Protein AF-A0A2E5G318-F1 (afdb_monomer)

Foldseek 3Di:
DDDPDDPDDPPDDDPDPLLPDPPDDFPDPQCQAADDPCQQVLLCLQVVHRDDAFGGQLDAFQQGHRQKTAGQQWDADPNDIDG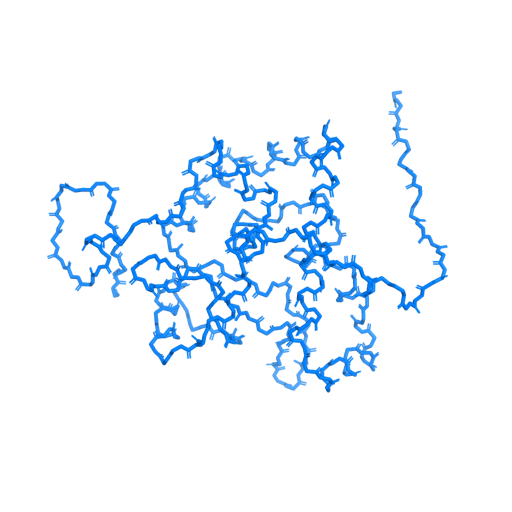DQARIFGRQNVLVVLQVVCVVVPVQVVVLVVCVVDPVLVVQLVVLQSVQLSVNVVRDDPVVVVVCVVVVNVCQSRQQGFSSDNPSSHDPGLRRQCRSCNRRRHSSNVCCVPPVVSDGRPHNDPQCDDDDDDDDDPDHNYSDD

Structure (mmCIF, N/CA/C/O backbone):
data_AF-A0A2E5G318-F1
#
_entry.id   AF-A0A2E5G318-F1
#
loop_
_atom_site.group_PDB
_atom_site.id
_atom_site.type_symbol
_atom_site.label_atom_id
_atom_site.label_alt_id
_atom_site.label_comp_id
_atom_site.label_asym_id
_atom_site.label_entity_id
_atom_site.label_seq_id
_atom_site.pdbx_PDB_ins_code
_atom_site.Cartn_x
_atom_site.Cartn_y
_atom_site.Cartn_z
_atom_site.occupancy
_atom_site.B_iso_or_equiv
_atom_site.auth_seq_id
_atom_site.auth_comp_id
_atom_site.auth_asym_id
_atom_site.auth_atom_id
_atom_site.pdbx_PDB_model_num
ATOM 1 N N . MET A 1 1 ? -8.216 34.431 17.982 1.00 38.88 1 MET A N 1
ATOM 2 C CA . MET A 1 1 ? -8.362 32.961 18.067 1.00 38.88 1 MET A CA 1
ATOM 3 C C . MET A 1 1 ? -7.144 32.353 17.396 1.00 38.88 1 MET A C 1
ATOM 5 O O . MET A 1 1 ? -6.918 32.610 16.220 1.00 38.88 1 MET A O 1
ATOM 9 N N . ALA A 1 2 ? -6.262 31.763 18.200 1.00 29.34 2 ALA A N 1
ATOM 10 C CA . ALA A 1 2 ? -4.855 31.564 17.870 1.00 29.34 2 ALA A CA 1
ATOM 11 C C . ALA A 1 2 ? -4.648 30.470 16.812 1.00 29.34 2 ALA A C 1
ATOM 13 O O . ALA A 1 2 ? -5.072 29.333 16.989 1.00 29.34 2 ALA A O 1
ATOM 14 N N . ARG A 1 3 ? -3.961 30.836 15.724 1.00 32.97 3 ARG A N 1
ATOM 15 C CA . ARG A 1 3 ? -3.325 29.906 14.791 1.00 32.97 3 ARG A CA 1
ATOM 16 C C . ARG A 1 3 ? -2.099 29.344 15.508 1.00 32.97 3 ARG A C 1
ATOM 18 O O . ARG A 1 3 ? -1.150 30.091 15.736 1.00 32.97 3 ARG A O 1
ATOM 25 N N . SER A 1 4 ? -2.125 28.078 15.915 1.00 31.67 4 SER A N 1
ATOM 26 C CA . SER A 1 4 ? -0.922 27.410 16.410 1.00 31.67 4 SER A CA 1
ATOM 27 C C . SER A 1 4 ? 0.037 27.221 15.235 1.00 31.67 4 SER A C 1
ATOM 29 O O . SER A 1 4 ? -0.213 26.455 14.304 1.00 31.67 4 SER A O 1
ATOM 31 N N . ALA A 1 5 ? 1.108 28.009 15.249 1.00 29.17 5 ALA A N 1
ATOM 32 C CA . ALA A 1 5 ? 2.216 27.895 14.322 1.00 29.17 5 ALA A CA 1
ATOM 33 C C . ALA A 1 5 ? 2.886 26.528 14.515 1.00 29.17 5 ALA A C 1
ATOM 35 O O . ALA A 1 5 ? 3.382 26.215 15.596 1.00 29.17 5 ALA A O 1
ATOM 36 N N . TRP A 1 6 ? 2.865 25.716 13.463 1.00 43.12 6 TRP A N 1
ATOM 37 C CA . TRP A 1 6 ? 3.733 24.551 13.341 1.00 43.12 6 TRP A CA 1
ATOM 38 C C . TRP A 1 6 ? 5.183 25.018 13.164 1.00 43.12 6 TRP A C 1
ATOM 40 O O . TRP A 1 6 ? 5.400 26.082 12.574 1.00 43.12 6 TRP A O 1
ATOM 50 N N . PRO A 1 7 ? 6.184 24.259 13.643 1.00 34.28 7 PRO A N 1
ATOM 51 C CA . PRO A 1 7 ? 7.567 24.559 13.313 1.00 34.28 7 PRO A CA 1
ATOM 52 C C . PRO A 1 7 ? 7.730 24.492 11.790 1.00 34.28 7 PRO A C 1
ATOM 54 O O . PRO A 1 7 ? 7.230 23.575 11.137 1.00 34.28 7 PRO A O 1
ATOM 57 N N . ALA A 1 8 ? 8.358 25.536 11.253 1.00 32.22 8 ALA A N 1
ATOM 58 C CA . ALA A 1 8 ? 8.538 25.770 9.832 1.00 32.22 8 ALA A CA 1
ATOM 59 C C . ALA A 1 8 ? 9.140 24.558 9.108 1.00 32.22 8 ALA A C 1
ATOM 61 O O . ALA A 1 8 ? 9.962 23.827 9.661 1.00 32.22 8 ALA A O 1
ATOM 62 N N . GLU A 1 9 ? 8.731 24.396 7.848 1.00 40.12 9 GLU A N 1
ATOM 63 C CA . GLU A 1 9 ? 9.420 23.573 6.860 1.00 40.12 9 GLU A CA 1
ATOM 64 C C . GLU A 1 9 ? 10.926 23.855 6.920 1.00 40.12 9 GLU A C 1
ATOM 66 O O . GLU A 1 9 ? 11.361 24.994 6.737 1.00 40.12 9 GLU A O 1
ATOM 71 N N . ASP A 1 10 ? 11.713 22.812 7.177 1.00 33.38 10 ASP A N 1
ATOM 72 C CA . ASP A 1 10 ? 13.166 22.842 7.056 1.00 33.38 10 ASP A CA 1
ATOM 73 C C . ASP A 1 10 ? 13.532 23.016 5.572 1.00 33.38 10 ASP A C 1
ATOM 75 O O . ASP A 1 10 ? 13.667 22.062 4.804 1.00 33.38 10 ASP A O 1
ATOM 79 N N . GLN A 1 11 ? 13.599 24.276 5.144 1.00 38.69 11 GLN A N 1
ATOM 80 C CA . GLN A 1 11 ? 14.233 24.700 3.903 1.00 38.69 11 GLN A CA 1
ATOM 81 C C . GLN A 1 11 ? 15.736 24.849 4.175 1.00 38.69 11 GLN A C 1
ATOM 83 O O . GLN A 1 11 ? 16.244 25.952 4.366 1.00 38.69 11 GLN A O 1
ATOM 88 N N . GLY A 1 12 ? 16.452 23.725 4.217 1.00 29.94 12 GLY A N 1
ATOM 89 C CA . GLY A 1 12 ? 17.885 23.686 4.499 1.00 29.94 12 GLY A CA 1
ATOM 90 C C . GLY A 1 12 ? 18.558 22.512 3.798 1.00 29.94 12 GLY A C 1
ATOM 91 O O . GLY A 1 12 ? 18.153 21.364 3.941 1.00 29.94 12 GLY A O 1
ATOM 92 N N . GLY A 1 13 ? 19.567 22.798 2.976 1.00 32.06 13 GLY A N 1
ATOM 93 C CA . GLY A 1 13 ? 20.240 21.826 2.121 1.00 32.06 13 GLY A CA 1
ATOM 94 C C . GLY A 1 13 ? 20.913 20.687 2.891 1.00 32.06 13 GLY A C 1
ATOM 95 O O . GLY A 1 13 ? 21.675 20.901 3.827 1.00 32.06 13 GLY A O 1
ATOM 96 N N . GLY A 1 14 ? 20.656 19.465 2.431 1.00 28.73 14 GLY A N 1
ATOM 97 C CA . GLY A 1 14 ? 21.218 18.234 2.983 1.00 28.73 14 GLY A CA 1
ATOM 98 C C . GLY A 1 14 ? 20.816 17.013 2.156 1.00 28.73 14 GLY A C 1
ATOM 99 O O . GLY A 1 14 ? 20.385 15.995 2.696 1.00 28.73 14 GLY A O 1
ATOM 100 N N . GLN A 1 15 ? 20.875 17.129 0.826 1.00 40.78 15 GLN A N 1
ATOM 101 C CA . GLN A 1 15 ? 20.603 16.028 -0.099 1.00 40.78 15 GLN A CA 1
ATOM 102 C C . GLN A 1 15 ? 21.709 14.965 0.034 1.00 40.78 15 GLN A C 1
ATOM 104 O O . GLN A 1 15 ? 22.752 15.131 -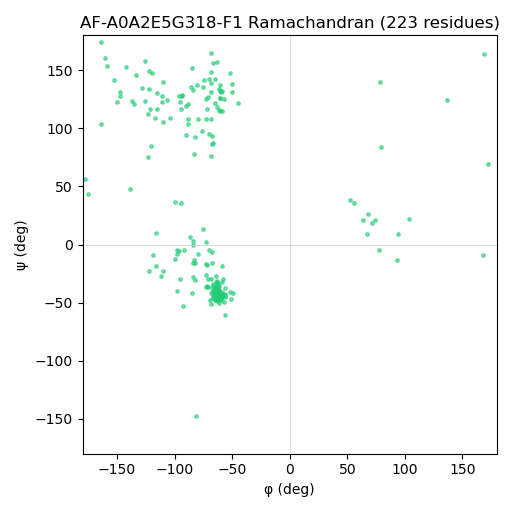0.580 1.00 40.78 15 GLN A O 1
ATOM 109 N N . ALA A 1 16 ? 21.509 13.937 0.875 1.00 35.09 16 ALA A N 1
ATOM 110 C CA . ALA A 1 16 ? 22.111 12.585 0.760 1.00 35.09 16 ALA A CA 1
ATOM 111 C C . ALA A 1 16 ? 21.945 11.680 2.007 1.00 35.09 16 ALA A C 1
ATOM 113 O O . ALA A 1 16 ? 22.266 10.500 1.930 1.00 35.09 16 ALA A O 1
ATOM 114 N N . SER A 1 17 ? 21.456 12.159 3.160 1.00 30.94 17 SER A N 1
ATOM 115 C CA . SER A 1 17 ? 21.628 11.404 4.427 1.00 30.94 17 SER A CA 1
ATOM 116 C C . SER A 1 17 ? 20.423 10.567 4.909 1.00 30.94 17 SER A C 1
ATOM 118 O O . SER A 1 17 ? 20.562 9.706 5.773 1.00 30.94 17 SER A O 1
ATOM 120 N N . ILE A 1 18 ? 19.222 10.741 4.350 1.00 38.28 18 ILE A N 1
ATOM 121 C CA . ILE A 1 18 ? 17.999 10.124 4.921 1.00 38.28 18 ILE A CA 1
ATOM 122 C C . ILE A 1 18 ? 17.821 8.628 4.567 1.00 38.28 18 ILE A C 1
ATOM 124 O O . ILE A 1 18 ? 16.978 7.952 5.151 1.00 38.28 18 ILE A O 1
ATOM 128 N N . ILE A 1 19 ? 18.641 8.058 3.675 1.00 38.91 19 ILE A N 1
ATOM 129 C CA . ILE A 1 19 ? 18.457 6.671 3.194 1.00 38.91 19 ILE A CA 1
ATOM 130 C C . ILE A 1 19 ? 19.053 5.602 4.140 1.00 38.91 19 I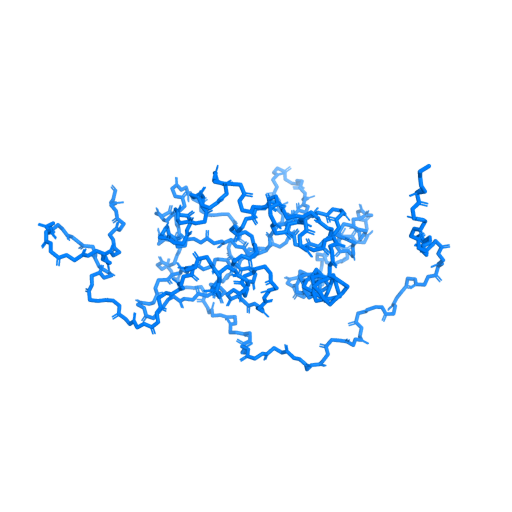LE A C 1
ATOM 132 O O . ILE A 1 19 ? 18.688 4.433 4.045 1.00 38.91 19 ILE A O 1
ATOM 136 N N . LEU A 1 20 ? 19.881 5.960 5.128 1.00 32.16 20 LEU A N 1
ATOM 137 C CA . LEU A 1 20 ? 20.475 4.987 6.058 1.00 32.16 20 LEU A CA 1
ATOM 138 C C . LEU A 1 20 ? 20.098 5.263 7.516 1.00 32.16 20 LEU A C 1
ATOM 140 O O . LEU A 1 20 ? 20.867 5.891 8.236 1.00 32.16 20 LEU A O 1
ATOM 144 N N . LYS A 1 21 ? 18.929 4.764 7.945 1.00 35.00 21 LYS A N 1
ATOM 145 C CA . LYS A 1 21 ? 18.621 4.267 9.311 1.00 35.00 21 LYS A CA 1
ATOM 146 C C . LYS A 1 21 ? 17.120 3.962 9.442 1.00 35.00 21 LYS A C 1
ATOM 148 O O . LYS A 1 21 ? 16.395 4.625 10.171 1.00 35.00 21 LYS A O 1
ATOM 153 N N . VAL A 1 22 ? 16.644 2.925 8.757 1.00 36.56 22 VAL A N 1
ATOM 154 C CA . VAL A 1 22 ? 15.401 2.238 9.154 1.00 36.56 22 VAL A CA 1
ATOM 155 C C . VAL A 1 22 ? 15.758 0.775 9.349 1.00 36.56 22 VAL A C 1
ATOM 157 O O . VAL A 1 22 ? 15.540 -0.069 8.489 1.00 36.56 22 VAL A O 1
ATOM 160 N N . SER A 1 23 ? 16.422 0.502 10.469 1.00 33.94 23 SER A N 1
ATOM 161 C CA . SER A 1 23 ? 16.676 -0.856 10.930 1.00 33.94 23 SER A CA 1
ATOM 162 C C . SER A 1 23 ? 15.847 -1.071 12.189 1.00 33.94 23 SER A C 1
ATOM 164 O O . SER A 1 23 ? 15.947 -0.276 13.120 1.00 33.94 23 SER A O 1
ATOM 166 N N . LEU A 1 24 ? 15.075 -2.163 12.179 1.00 37.38 24 LEU A N 1
ATOM 167 C CA . LEU A 1 24 ? 14.399 -2.798 13.317 1.00 37.38 24 LEU A CA 1
ATOM 168 C C . LEU A 1 24 ? 13.089 -2.136 13.778 1.00 37.38 24 LEU A C 1
ATOM 170 O O . LEU A 1 24 ? 13.106 -1.386 14.734 1.00 37.38 24 LEU A O 1
ATOM 174 N N . PHE A 1 25 ? 11.954 -2.467 13.142 1.00 35.53 25 PHE A N 1
ATOM 175 C CA . PHE A 1 25 ? 10.650 -2.719 13.803 1.00 35.53 25 PHE A CA 1
ATOM 176 C C . PHE A 1 25 ? 9.575 -3.138 12.773 1.00 35.53 25 PHE A C 1
ATOM 178 O O . PHE A 1 25 ? 8.507 -2.545 12.661 1.00 35.53 25 PHE A O 1
ATOM 185 N N . THR A 1 26 ? 9.818 -4.197 11.998 1.00 39.62 26 THR A N 1
ATOM 186 C CA . THR A 1 26 ? 8.751 -4.870 11.238 1.00 39.62 26 THR A CA 1
ATOM 187 C C . THR A 1 26 ? 8.502 -6.237 11.868 1.00 39.62 26 THR A C 1
ATOM 189 O O . THR A 1 26 ? 9.291 -7.164 11.731 1.00 39.62 26 THR A O 1
ATOM 192 N N . LYS A 1 27 ? 7.387 -6.378 12.602 1.00 34.50 27 LYS A N 1
ATOM 193 C CA . LYS A 1 27 ? 6.946 -7.673 13.166 1.00 34.50 27 LYS A CA 1
ATOM 194 C C . LYS A 1 27 ? 6.514 -8.682 12.088 1.00 34.50 27 LYS A C 1
ATOM 196 O O . LYS A 1 27 ? 6.242 -9.833 12.415 1.00 34.50 27 LYS A O 1
ATOM 201 N N . ARG A 1 28 ? 6.443 -8.272 10.817 1.00 41.94 28 ARG A N 1
ATOM 202 C CA . ARG A 1 28 ? 6.135 -9.138 9.677 1.00 41.94 28 ARG A CA 1
ATOM 203 C C . ARG A 1 28 ? 7.361 -9.188 8.760 1.00 41.94 28 ARG A C 1
ATOM 205 O O . ARG A 1 28 ? 7.746 -8.132 8.256 1.00 41.94 28 ARG A O 1
ATOM 212 N N . PRO A 1 29 ? 8.001 -10.355 8.558 1.00 38.31 29 PRO A N 1
ATOM 213 C CA . PRO A 1 29 ? 9.058 -10.469 7.563 1.00 38.31 29 PRO A CA 1
ATOM 214 C C . PRO A 1 29 ? 8.481 -10.089 6.198 1.00 38.31 29 PRO A C 1
ATOM 216 O O . PRO A 1 29 ? 7.397 -10.546 5.829 1.00 38.31 29 PRO A O 1
ATOM 219 N N . MET A 1 30 ? 9.195 -9.224 5.476 1.00 47.16 30 MET A N 1
ATOM 220 C CA . MET A 1 30 ? 8.849 -8.808 4.120 1.00 47.16 30 MET A CA 1
ATOM 221 C C . MET A 1 30 ? 9.010 -10.017 3.196 1.00 47.16 30 MET A C 1
ATOM 223 O O . MET A 1 30 ? 10.078 -10.261 2.646 1.00 47.16 30 MET A O 1
ATOM 227 N N . ASN A 1 31 ? 7.961 -10.824 3.082 1.00 48.59 31 ASN A N 1
ATOM 228 C CA . ASN A 1 31 ? 7.946 -11.949 2.169 1.00 48.59 31 ASN A CA 1
ATOM 229 C C . ASN A 1 31 ? 7.586 -11.398 0.785 1.00 48.59 31 ASN A C 1
ATOM 231 O O . ASN A 1 31 ? 6.409 -11.221 0.474 1.00 48.59 31 ASN A O 1
ATOM 235 N N . GLN A 1 32 ? 8.590 -11.053 -0.024 1.00 55.00 32 GLN A N 1
ATOM 236 C CA . GLN A 1 32 ? 8.384 -10.791 -1.450 1.00 55.00 32 GLN A CA 1
ATOM 237 C C . GLN A 1 32 ? 8.032 -12.125 -2.125 1.00 55.00 32 GLN A C 1
ATOM 239 O O . GLN A 1 32 ? 8.881 -12.773 -2.728 1.00 55.00 32 GLN A O 1
ATOM 244 N N . ALA A 1 33 ? 6.792 -12.588 -1.950 1.00 64.56 33 ALA A N 1
ATOM 245 C CA . ALA A 1 33 ? 6.367 -13.876 -2.474 1.00 64.56 33 ALA A CA 1
ATOM 246 C C . ALA A 1 33 ? 6.323 -13.823 -4.005 1.00 64.56 33 ALA A C 1
ATOM 248 O O . ALA A 1 33 ? 5.750 -12.902 -4.591 1.00 64.56 33 ALA A O 1
ATOM 249 N N . THR A 1 34 ? 6.924 -14.826 -4.641 1.00 80.56 34 THR A N 1
ATOM 250 C CA . THR A 1 34 ? 6.987 -14.979 -6.096 1.00 80.56 34 THR A CA 1
ATOM 251 C C . THR A 1 34 ? 5.604 -14.834 -6.736 1.00 80.56 34 THR A C 1
ATOM 253 O O . THR A 1 34 ? 4.608 -15.347 -6.211 1.00 80.56 34 THR A O 1
ATOM 256 N N . LEU A 1 35 ? 5.554 -14.124 -7.868 1.00 87.25 35 LEU A N 1
ATOM 257 C CA . LEU A 1 35 ? 4.375 -14.062 -8.724 1.00 87.25 35 LEU A CA 1
ATOM 258 C C . LEU A 1 35 ? 4.212 -15.408 -9.435 1.00 87.25 35 LEU A C 1
ATOM 260 O O . LEU A 1 35 ? 5.083 -15.814 -10.203 1.00 87.25 35 LEU A O 1
ATOM 264 N N . LEU A 1 36 ? 3.115 -16.099 -9.159 1.00 87.94 36 LEU A N 1
ATOM 265 C CA . LEU A 1 36 ? 2.744 -17.345 -9.815 1.00 87.94 36 LEU A CA 1
ATOM 266 C C . LEU A 1 36 ? 1.988 -17.038 -11.119 1.00 87.94 36 LEU A C 1
ATOM 268 O O . LEU A 1 36 ? 1.319 -16.002 -11.198 1.00 87.94 36 LEU A O 1
ATOM 272 N N . PRO A 1 37 ? 2.048 -17.914 -12.138 1.00 83.00 37 PRO A N 1
ATOM 273 C CA . PRO A 1 37 ? 1.323 -17.712 -13.394 1.00 83.00 37 PRO A CA 1
ATOM 274 C C . PRO A 1 37 ? -0.177 -17.433 -13.200 1.00 83.00 37 PRO A C 1
ATOM 276 O O . PRO A 1 37 ? -0.734 -16.539 -13.837 1.00 83.00 37 PRO A O 1
ATOM 279 N N . GLU A 1 38 ? -0.821 -18.139 -12.270 1.00 87.81 38 GLU A N 1
ATOM 280 C CA . GLU A 1 38 ? -2.243 -17.998 -11.952 1.00 87.81 38 GLU A CA 1
ATOM 281 C C . GLU A 1 38 ? -2.596 -16.706 -11.199 1.00 87.81 38 GLU A C 1
ATOM 283 O O . GLU A 1 38 ? -3.766 -16.311 -11.166 1.00 87.81 38 GLU A O 1
ATOM 288 N N . ASP A 1 39 ? -1.615 -16.014 -10.606 1.00 90.75 39 ASP A N 1
ATOM 289 C CA . ASP A 1 39 ? -1.881 -14.797 -9.837 1.00 90.75 39 ASP A CA 1
ATOM 290 C C . ASP A 1 39 ? -2.377 -13.668 -10.725 1.00 90.75 39 ASP A C 1
ATOM 292 O O . ASP A 1 39 ? -3.209 -12.880 -10.287 1.00 90.75 39 ASP A O 1
ATOM 296 N N . HIS A 1 40 ? -1.882 -13.566 -11.961 1.00 90.69 40 HIS A N 1
ATOM 297 C CA . HIS A 1 40 ? -2.290 -12.490 -12.864 1.00 90.69 40 HIS A CA 1
ATOM 298 C C . HIS A 1 40 ? -3.783 -12.590 -13.185 1.00 90.69 40 HIS A C 1
ATOM 300 O O . HIS A 1 40 ? -4.515 -11.614 -13.016 1.00 90.69 40 HIS A O 1
ATOM 306 N N . GLU A 1 41 ? -4.255 -13.791 -13.531 1.00 89.62 41 GLU A N 1
ATOM 307 C CA . GLU A 1 41 ? -5.672 -14.064 -13.784 1.00 89.62 41 GLU A CA 1
ATOM 308 C C . GLU A 1 41 ? -6.511 -13.935 -12.508 1.00 89.62 41 GLU A C 1
ATOM 310 O O . GLU A 1 41 ? -7.615 -13.384 -12.535 1.00 89.62 41 GLU A O 1
ATOM 315 N N . ALA A 1 42 ? -5.996 -14.423 -11.373 1.00 89.31 42 ALA A N 1
ATOM 316 C CA . ALA A 1 42 ? -6.649 -14.244 -10.086 1.00 89.31 42 ALA A CA 1
ATOM 317 C C . ALA A 1 42 ? -6.858 -12.754 -9.821 1.00 89.31 42 ALA A C 1
ATOM 319 O O . ALA A 1 42 ? -8.011 -12.337 -9.769 1.00 89.31 42 ALA A O 1
ATOM 320 N N . ILE A 1 43 ? -5.780 -11.959 -9.759 1.00 91.56 43 ILE A N 1
ATOM 321 C CA . ILE A 1 43 ? -5.792 -10.505 -9.545 1.00 91.56 43 ILE A CA 1
ATOM 322 C C . ILE A 1 43 ? -6.744 -9.826 -10.527 1.00 91.56 43 ILE A C 1
ATOM 324 O O . ILE A 1 43 ? -7.564 -9.027 -10.081 1.00 91.56 43 ILE A O 1
ATOM 328 N N . ALA A 1 44 ? -6.681 -10.160 -11.822 1.00 90.44 44 ALA A N 1
ATOM 329 C CA . ALA A 1 44 ? -7.538 -9.572 -12.848 1.00 90.44 44 ALA A CA 1
ATOM 330 C C . ALA A 1 44 ? -9.028 -9.746 -12.536 1.00 90.44 44 ALA A C 1
ATOM 332 O O . ALA A 1 44 ? -9.787 -8.776 -12.593 1.00 90.44 44 ALA A O 1
ATOM 333 N N . ARG A 1 45 ? -9.430 -10.957 -12.128 1.00 88.19 45 ARG A N 1
ATOM 334 C CA . ARG A 1 45 ? -10.797 -11.233 -11.666 1.00 88.19 45 ARG A CA 1
ATOM 335 C C . ARG A 1 45 ? -11.142 -10.450 -10.406 1.00 88.19 45 ARG A C 1
ATOM 337 O O . ARG A 1 45 ? -12.267 -9.978 -10.285 1.00 88.19 45 ARG A O 1
ATOM 344 N N . GLN A 1 46 ? -10.196 -10.266 -9.481 1.00 89.25 46 GLN A N 1
ATOM 345 C CA . GLN A 1 46 ? -10.481 -9.549 -8.234 1.00 89.25 46 GLN A CA 1
ATOM 346 C C . GLN A 1 46 ? -10.693 -8.052 -8.409 1.00 89.25 46 GLN A C 1
ATOM 348 O O . GLN A 1 46 ? -11.531 -7.466 -7.729 1.00 89.25 46 GLN A O 1
ATOM 353 N N . ILE A 1 47 ? -9.936 -7.438 -9.315 1.00 88.81 47 ILE A N 1
ATOM 354 C CA . ILE A 1 47 ? -9.990 -5.995 -9.574 1.00 88.81 47 ILE A CA 1
ATOM 355 C C . ILE A 1 47 ? -10.903 -5.636 -10.757 1.00 88.81 47 ILE A C 1
ATOM 357 O O . ILE A 1 47 ? -11.085 -4.451 -11.033 1.00 88.81 47 ILE A O 1
ATOM 361 N N . GLY A 1 48 ? -11.432 -6.633 -11.478 1.00 88.00 48 GLY A N 1
ATOM 362 C CA . GLY A 1 48 ? -12.325 -6.462 -12.630 1.00 88.00 48 GLY A CA 1
ATOM 363 C C . GLY A 1 48 ? -11.657 -5.909 -13.896 1.00 88.00 48 GLY A C 1
ATOM 364 O O . GLY A 1 48 ? -12.338 -5.358 -14.757 1.00 88.00 48 GLY A O 1
ATOM 365 N N . ARG A 1 49 ? -10.325 -5.987 -14.008 1.00 89.94 49 ARG A N 1
ATOM 366 C CA . ARG A 1 49 ? -9.544 -5.489 -15.157 1.00 89.94 49 ARG A CA 1
ATOM 367 C C . ARG A 1 49 ? -8.164 -6.134 -15.211 1.00 89.94 49 ARG A C 1
ATOM 369 O O . ARG A 1 49 ? -7.667 -6.593 -14.191 1.00 89.94 49 ARG A O 1
ATOM 376 N N . ALA A 1 50 ? -7.500 -6.098 -16.365 1.00 89.88 50 ALA A N 1
ATOM 377 C CA . ALA A 1 50 ? -6.121 -6.571 -16.476 1.00 89.88 50 ALA A CA 1
ATOM 378 C C . ALA A 1 50 ? -5.178 -5.766 -15.547 1.00 89.88 50 ALA A C 1
ATOM 380 O O . ALA A 1 50 ? -5.159 -4.529 -15.622 1.00 89.88 50 ALA A O 1
ATOM 381 N N . PRO A 1 51 ? -4.399 -6.421 -14.664 1.00 89.56 51 PRO A N 1
ATOM 382 C CA . PRO A 1 51 ? -3.445 -5.729 -13.815 1.00 89.56 51 PRO A CA 1
ATOM 383 C C . PRO A 1 51 ? -2.223 -5.277 -14.619 1.00 89.56 51 PRO A C 1
ATOM 385 O O . PRO A 1 51 ? -1.723 -5.991 -15.487 1.00 89.56 51 PRO A O 1
ATOM 388 N N . HIS A 1 52 ? -1.717 -4.086 -14.296 1.00 86.25 52 HIS A N 1
ATOM 389 C CA . HIS A 1 52 ? -0.560 -3.493 -14.961 1.00 86.25 52 HIS A CA 1
ATOM 390 C C . HIS A 1 52 ? 0.612 -3.354 -13.993 1.00 86.25 52 HIS A C 1
ATOM 392 O O . HIS A 1 52 ? 0.463 -2.765 -12.921 1.00 86.25 52 HIS A O 1
ATOM 398 N N . GLY A 1 53 ? 1.790 -3.815 -14.417 1.00 87.75 53 GLY A N 1
ATOM 399 C CA . GLY A 1 53 ? 3.042 -3.623 -13.685 1.00 87.75 53 GLY A CA 1
ATOM 400 C C . GLY A 1 53 ? 3.121 -4.387 -12.365 1.00 87.75 53 GLY A C 1
ATOM 401 O O . GLY A 1 53 ? 3.817 -3.927 -11.469 1.00 87.75 53 GLY A O 1
ATOM 402 N N . VAL A 1 54 ? 2.397 -5.502 -12.215 1.00 93.31 54 VAL A N 1
ATOM 403 C CA . VAL A 1 54 ? 2.511 -6.374 -11.035 1.00 93.31 54 VAL A CA 1
ATOM 404 C C . VAL A 1 54 ? 3.854 -7.094 -11.073 1.00 93.31 54 VAL A C 1
ATOM 406 O O . VAL A 1 54 ? 4.187 -7.732 -12.065 1.00 93.31 54 VAL A O 1
ATOM 409 N N . MET A 1 55 ? 4.610 -6.981 -9.986 1.00 93.75 55 MET A N 1
ATOM 410 C CA . MET A 1 55 ? 5.913 -7.622 -9.808 1.00 93.75 55 MET A CA 1
ATOM 411 C C . MET A 1 55 ? 5.799 -8.916 -9.002 1.00 93.75 55 MET A C 1
ATOM 413 O O . MET A 1 55 ? 6.492 -9.889 -9.274 1.00 93.75 55 MET A O 1
ATOM 417 N N . SER A 1 56 ? 4.962 -8.897 -7.964 1.00 95.00 56 SER A N 1
ATOM 418 C CA . SER A 1 56 ? 4.860 -9.957 -6.964 1.00 95.00 56 SER A CA 1
ATOM 419 C C . SER A 1 56 ? 3.565 -9.833 -6.163 1.00 95.00 56 SER A C 1
ATOM 421 O O . SER A 1 56 ? 2.803 -8.872 -6.316 1.00 95.00 56 SER A O 1
ATOM 423 N N . VAL A 1 57 ? 3.308 -10.810 -5.295 1.00 95.31 57 VAL A N 1
ATOM 424 C CA . VAL A 1 57 ? 2.189 -10.771 -4.349 1.00 95.31 57 VAL A CA 1
ATOM 425 C C . VAL A 1 57 ? 2.744 -10.453 -2.964 1.00 95.31 57 VAL A C 1
ATOM 427 O O . VAL A 1 57 ? 3.396 -11.281 -2.338 1.00 95.31 57 VAL A O 1
ATOM 430 N N . ALA A 1 58 ? 2.478 -9.244 -2.473 1.00 94.81 58 ALA A N 1
ATOM 431 C CA . ALA A 1 58 ? 2.966 -8.769 -1.177 1.00 94.81 58 ALA A CA 1
ATOM 432 C C . ALA A 1 58 ? 2.250 -9.425 0.014 1.00 94.81 58 ALA A C 1
ATOM 434 O O . ALA A 1 58 ? 2.800 -9.523 1.109 1.00 94.81 58 ALA A O 1
ATOM 435 N N . TYR A 1 59 ? 1.011 -9.874 -0.192 1.00 94.44 59 TYR A N 1
ATOM 436 C CA . TYR A 1 59 ? 0.242 -10.592 0.817 1.00 94.44 59 TYR A CA 1
ATOM 437 C C . TYR A 1 59 ? -0.682 -11.616 0.163 1.00 94.44 59 TYR A C 1
ATOM 439 O O . TYR A 1 59 ? -1.454 -11.284 -0.744 1.00 94.44 59 TYR A O 1
ATOM 447 N N . ARG A 1 60 ? -0.639 -12.846 0.682 1.00 92.31 60 ARG A N 1
ATOM 448 C CA . ARG A 1 60 ? -1.599 -13.912 0.388 1.00 92.31 60 ARG A CA 1
ATOM 449 C C . ARG A 1 60 ? -2.458 -14.178 1.613 1.00 92.31 60 ARG A C 1
ATOM 451 O O . ARG A 1 60 ? -1.955 -14.219 2.735 1.00 92.31 60 ARG A O 1
ATOM 458 N N . CYS A 1 61 ? -3.746 -14.409 1.392 1.00 88.75 61 CYS A N 1
ATOM 459 C CA . CYS A 1 61 ? -4.594 -14.954 2.449 1.00 88.75 61 CYS A CA 1
ATOM 460 C C . CYS A 1 61 ? -4.200 -16.418 2.756 1.00 88.75 61 CYS A C 1
ATOM 462 O O . CYS A 1 61 ? -3.561 -17.063 1.922 1.00 88.75 61 CYS A O 1
ATOM 464 N N . PRO A 1 62 ? -4.632 -16.998 3.889 1.00 87.31 62 PRO A N 1
ATOM 465 C CA . PRO A 1 62 ? -4.365 -18.403 4.224 1.00 87.31 62 PRO A CA 1
ATOM 466 C C . PRO A 1 62 ? -4.885 -19.429 3.202 1.00 87.31 62 PRO A C 1
ATOM 468 O O . PRO A 1 62 ? -4.430 -20.568 3.184 1.00 87.31 62 PRO A O 1
ATOM 471 N N . SER A 1 63 ? -5.831 -19.043 2.338 1.00 82.94 63 SER A N 1
ATOM 472 C CA . SER A 1 63 ? -6.296 -19.871 1.215 1.00 82.94 63 SER A CA 1
ATOM 473 C C . SER A 1 63 ? -5.413 -19.770 -0.038 1.00 82.94 63 SER A C 1
ATOM 475 O O . SER A 1 63 ? -5.707 -20.430 -1.025 1.00 82.94 63 SER A O 1
ATOM 477 N N . GLY A 1 64 ? -4.348 -18.963 -0.017 1.00 86.75 64 GLY A N 1
ATOM 478 C CA . GLY A 1 64 ? -3.378 -18.809 -1.108 1.00 86.75 64 GLY A CA 1
ATOM 479 C C . GLY A 1 64 ? -3.673 -17.669 -2.088 1.00 86.75 64 GLY A C 1
ATOM 480 O O . GLY A 1 64 ? -2.778 -17.267 -2.832 1.00 86.75 64 GLY A O 1
ATOM 481 N N . HIS A 1 65 ? -4.882 -17.095 -2.061 1.00 87.81 65 HIS A N 1
ATOM 482 C CA . HIS A 1 65 ? -5.253 -16.021 -2.985 1.00 87.81 65 HIS A CA 1
ATOM 483 C C . HIS A 1 65 ? -4.429 -14.749 -2.762 1.00 87.81 65 HIS A C 1
ATOM 485 O O . HIS A 1 65 ? -4.211 -14.378 -1.598 1.00 87.81 65 HIS A O 1
ATOM 491 N N . PRO A 1 66 ? -4.064 -14.035 -3.843 1.00 92.62 66 PRO A N 1
ATOM 492 C CA . PRO A 1 66 ? -3.480 -12.709 -3.732 1.00 92.62 66 PRO A CA 1
ATOM 493 C C . PRO A 1 66 ? -4.469 -11.775 -3.031 1.00 92.62 66 PRO A C 1
ATOM 495 O O . PRO A 1 66 ? -5.642 -11.695 -3.394 1.00 92.62 66 PRO A O 1
ATOM 498 N N . GLY A 1 67 ? -4.006 -11.122 -1.969 1.00 93.25 67 GLY A N 1
ATOM 499 C CA . GLY A 1 67 ? -4.763 -10.094 -1.257 1.00 93.25 67 GLY A CA 1
ATOM 500 C C . GLY A 1 67 ? -4.156 -8.705 -1.423 1.00 93.25 67 GLY A C 1
ATOM 501 O O . GLY A 1 67 ? -4.894 -7.724 -1.370 1.00 93.25 67 GLY A O 1
ATOM 502 N N . VAL A 1 68 ? -2.841 -8.623 -1.659 1.00 96.69 68 VAL A N 1
ATOM 503 C CA . VAL A 1 68 ? -2.150 -7.391 -2.055 1.00 96.69 68 VAL A CA 1
ATOM 504 C C . VAL A 1 68 ? -1.181 -7.696 -3.192 1.00 96.69 68 VAL A C 1
ATOM 506 O O . VAL A 1 68 ? -0.254 -8.489 -3.024 1.00 96.69 68 VAL A O 1
ATOM 509 N N . ALA A 1 69 ? -1.374 -7.039 -4.331 1.00 95.75 69 ALA A N 1
ATOM 510 C CA . ALA A 1 69 ? -0.422 -7.044 -5.433 1.00 95.75 69 ALA A CA 1
ATOM 511 C C . ALA A 1 69 ? 0.637 -5.958 -5.215 1.00 95.75 69 ALA A C 1
ATOM 513 O O . ALA A 1 69 ? 0.303 -4.821 -4.866 1.00 95.75 69 ALA A O 1
ATOM 514 N N . LEU A 1 70 ? 1.903 -6.303 -5.444 1.00 96.06 70 LEU A N 1
ATOM 515 C CA . LEU A 1 70 ? 2.998 -5.345 -5.478 1.00 96.06 70 LEU A CA 1
ATOM 516 C C . LEU A 1 70 ? 3.231 -4.889 -6.917 1.00 96.06 70 LEU A C 1
ATOM 518 O O . LEU A 1 70 ? 3.370 -5.723 -7.810 1.00 96.06 70 LEU A O 1
ATOM 522 N N . THR A 1 71 ? 3.280 -3.582 -7.149 1.00 94.00 71 THR A N 1
ATOM 523 C CA . THR A 1 71 ? 3.431 -3.002 -8.487 1.00 94.00 71 THR A CA 1
ATOM 524 C C . THR A 1 71 ? 4.692 -2.164 -8.621 1.00 94.00 71 THR A C 1
ATOM 526 O O . THR A 1 71 ? 5.083 -1.476 -7.676 1.00 94.00 71 THR A O 1
ATOM 529 N N . TYR A 1 72 ? 5.272 -2.160 -9.822 1.00 95.06 72 TYR A N 1
ATOM 530 C CA . TYR A 1 72 ? 6.461 -1.374 -10.127 1.00 95.06 72 TYR A CA 1
ATOM 531 C C . TYR A 1 72 ? 6.201 0.132 -9.921 1.00 95.06 72 TYR A C 1
ATOM 533 O O . TYR A 1 72 ? 5.137 0.622 -10.323 1.00 95.06 72 TYR A O 1
ATOM 541 N N . PRO A 1 73 ? 7.135 0.895 -9.315 1.00 94.38 73 PRO A N 1
ATOM 542 C CA . PRO A 1 73 ? 6.934 2.321 -9.024 1.00 94.38 73 PRO A CA 1
ATOM 543 C C . PRO A 1 73 ? 6.919 3.251 -10.244 1.00 94.38 73 PRO A C 1
ATOM 545 O O . PRO A 1 73 ? 6.688 4.453 -10.095 1.00 94.38 73 PRO A O 1
ATOM 548 N N . LEU A 1 74 ? 7.176 2.723 -11.438 1.00 94.44 74 LEU A N 1
ATOM 549 C CA . LEU A 1 74 ? 7.146 3.456 -12.698 1.00 94.44 74 LEU A CA 1
ATOM 550 C C . LEU A 1 74 ? 6.157 2.813 -13.668 1.00 94.44 74 LEU A C 1
ATOM 552 O O . LEU A 1 74 ? 5.940 1.601 -13.671 1.00 94.44 74 LEU A O 1
ATOM 556 N N . LYS A 1 75 ? 5.572 3.645 -14.525 1.00 92.06 75 LYS A N 1
ATOM 557 C CA . LYS A 1 75 ? 4.754 3.225 -15.661 1.00 92.06 75 LYS A CA 1
ATOM 558 C C . LYS A 1 75 ? 5.336 3.786 -16.939 1.00 92.06 75 LYS A C 1
ATOM 560 O O . LYS A 1 75 ? 5.615 4.979 -16.991 1.00 92.06 75 LYS A O 1
ATOM 565 N N . SER A 1 76 ? 5.452 2.943 -17.959 1.00 89.31 76 SER A N 1
ATOM 566 C CA . SER A 1 76 ? 5.787 3.364 -19.316 1.00 89.31 76 SER A CA 1
ATOM 567 C C . SER A 1 76 ? 4.542 3.272 -20.190 1.00 89.31 76 SER A C 1
ATOM 569 O O . SER A 1 76 ? 3.911 2.219 -20.263 1.00 89.31 76 SER A O 1
ATOM 571 N N . GLN A 1 77 ? 4.166 4.377 -20.826 1.00 86.88 77 GLN A N 1
ATOM 572 C CA . GLN A 1 77 ? 3.071 4.429 -21.789 1.00 86.88 77 GLN A CA 1
ATOM 573 C C . GLN A 1 77 ? 3.513 5.278 -22.978 1.00 86.88 77 GLN A C 1
ATOM 575 O O . GLN A 1 77 ? 3.903 6.427 -22.796 1.00 86.88 77 GLN A O 1
ATOM 580 N N . ASN A 1 78 ? 3.466 4.722 -24.192 1.00 87.88 78 ASN A N 1
ATOM 581 C CA . ASN A 1 78 ? 3.894 5.397 -25.428 1.00 87.88 78 ASN A CA 1
ATOM 582 C C . ASN A 1 78 ? 5.323 5.982 -25.343 1.00 87.88 78 ASN A C 1
ATOM 584 O O . ASN A 1 78 ? 5.575 7.091 -25.805 1.00 87.88 78 ASN A O 1
ATOM 588 N N . GLY A 1 79 ? 6.245 5.271 -24.683 1.00 84.38 79 GLY A N 1
ATOM 589 C CA . GLY A 1 79 ? 7.619 5.735 -24.441 1.00 84.38 79 GLY A CA 1
ATOM 590 C C . GLY A 1 79 ? 7.764 6.770 -23.316 1.00 84.38 79 GLY A C 1
ATOM 591 O O . GLY A 1 79 ? 8.881 7.120 -22.942 1.00 84.38 79 GLY A O 1
ATOM 592 N N . HIS A 1 80 ? 6.657 7.233 -22.731 1.00 88.44 80 HIS A N 1
ATOM 593 C CA . HIS A 1 80 ? 6.654 8.158 -21.605 1.00 88.44 80 HIS A CA 1
ATOM 594 C C . HIS A 1 80 ? 6.670 7.410 -20.272 1.00 88.44 80 HIS A C 1
ATOM 596 O O . HIS A 1 80 ? 5.738 6.673 -19.943 1.00 88.44 80 HIS A O 1
ATOM 602 N N . VAL A 1 81 ? 7.716 7.648 -19.479 1.00 91.94 81 VAL A N 1
ATOM 603 C CA . VAL A 1 81 ? 7.866 7.080 -18.133 1.00 91.94 81 VAL A CA 1
ATOM 604 C C . VAL A 1 81 ? 7.312 8.051 -17.093 1.00 91.94 81 VAL A C 1
ATOM 606 O O . VAL A 1 81 ? 7.688 9.221 -17.068 1.00 91.94 81 VAL A O 1
ATOM 609 N N . THR A 1 82 ? 6.421 7.571 -16.226 1.00 93.50 82 THR A N 1
ATOM 610 C CA . THR A 1 82 ? 5.762 8.369 -15.183 1.00 93.50 82 THR A CA 1
ATOM 611 C C . THR A 1 82 ? 5.769 7.648 -13.828 1.00 93.50 82 THR A C 1
ATOM 613 O O . THR A 1 82 ? 5.661 6.419 -13.792 1.00 93.50 82 THR A O 1
ATOM 616 N N . PRO A 1 83 ? 5.872 8.372 -12.695 1.00 93.06 83 PRO A N 1
ATOM 617 C CA . PRO A 1 83 ? 5.733 7.786 -11.364 1.00 93.06 83 PRO A CA 1
ATOM 618 C C . PRO A 1 83 ? 4.364 7.165 -11.154 1.00 93.06 83 PRO A C 1
ATOM 620 O O . PRO A 1 83 ? 3.336 7.806 -11.392 1.00 93.06 83 PRO A O 1
ATOM 623 N N . PHE A 1 84 ? 4.345 5.957 -10.606 1.00 91.38 84 PHE A N 1
ATOM 624 C CA . PHE A 1 84 ? 3.125 5.347 -10.118 1.00 91.38 84 PHE A CA 1
ATOM 625 C C . PHE A 1 84 ? 2.972 5.601 -8.607 1.00 91.38 84 PHE A C 1
ATOM 627 O O . PHE A 1 84 ? 3.863 5.256 -7.832 1.00 91.38 84 PHE A O 1
ATOM 634 N N . PRO A 1 85 ? 1.869 6.227 -8.150 1.00 83.75 85 PRO A N 1
ATOM 635 C CA . PRO A 1 85 ? 1.765 6.715 -6.772 1.00 83.75 85 PRO A CA 1
ATOM 636 C C . PRO A 1 85 ? 1.603 5.628 -5.701 1.00 83.75 85 PRO A C 1
ATOM 638 O O . PRO A 1 85 ? 1.808 5.923 -4.524 1.00 83.75 85 PRO A O 1
ATOM 641 N N . SER A 1 86 ? 1.221 4.400 -6.063 1.00 86.19 86 SER A N 1
ATOM 642 C CA . SER A 1 86 ? 1.121 3.285 -5.114 1.00 86.19 86 SER A CA 1
ATOM 643 C C . SER A 1 86 ? 1.887 2.074 -5.619 1.00 86.19 86 SER A C 1
ATOM 645 O O . SER A 1 86 ? 1.737 1.703 -6.773 1.00 86.19 86 SER A O 1
ATOM 647 N N . GLN A 1 87 ? 2.658 1.438 -4.740 1.00 92.31 87 GLN A N 1
ATOM 648 C CA . GLN A 1 87 ? 3.310 0.153 -5.014 1.00 92.31 87 GLN A CA 1
ATOM 649 C C . GLN A 1 87 ? 2.536 -1.042 -4.455 1.00 92.31 87 GLN A C 1
ATOM 651 O O . GLN A 1 87 ? 2.922 -2.171 -4.706 1.00 92.31 87 GLN A O 1
ATOM 656 N N . MET A 1 88 ? 1.487 -0.809 -3.665 1.00 95.00 88 MET A N 1
ATOM 657 C CA . MET A 1 88 ? 0.691 -1.855 -3.025 1.00 95.00 88 MET A CA 1
ATOM 658 C C . MET A 1 88 ? -0.765 -1.634 -3.392 1.00 95.00 88 MET A C 1
ATOM 660 O O . MET A 1 88 ? -1.328 -0.560 -3.157 1.00 95.00 88 MET A O 1
ATOM 664 N N . TRP A 1 89 ? -1.373 -2.652 -3.981 1.00 94.56 89 TRP A N 1
ATOM 665 C CA . TRP A 1 89 ? -2.763 -2.607 -4.385 1.00 94.56 89 TRP A CA 1
ATOM 666 C C . TRP A 1 89 ? -3.524 -3.724 -3.691 1.00 94.56 89 TRP A C 1
ATOM 668 O O . TRP A 1 89 ? -3.229 -4.896 -3.899 1.00 94.56 89 TRP A O 1
ATOM 678 N N . LEU A 1 90 ? -4.493 -3.357 -2.851 1.00 95.88 90 LEU A N 1
ATOM 679 C CA . LEU A 1 90 ? -5.413 -4.312 -2.251 1.00 95.88 90 LEU A CA 1
ATOM 680 C C . LEU A 1 90 ? -6.277 -4.948 -3.343 1.00 95.88 90 LEU A C 1
ATOM 682 O O . LEU A 1 90 ? -6.986 -4.244 -4.062 1.00 95.88 90 LEU A O 1
ATOM 686 N N . THR A 1 91 ? -6.214 -6.269 -3.454 1.00 93.62 91 THR A N 1
ATOM 687 C CA . THR A 1 91 ? -6.954 -7.024 -4.467 1.00 93.62 91 THR A CA 1
ATOM 688 C C . THR A 1 91 ? -8.075 -7.862 -3.864 1.00 93.62 91 THR A C 1
ATOM 690 O O . THR A 1 91 ? -9.044 -8.139 -4.553 1.00 93.62 91 THR A O 1
ATOM 693 N N . CYS A 1 92 ? -8.020 -8.219 -2.576 1.00 92.19 92 CYS A N 1
ATOM 694 C CA . CYS A 1 92 ? -9.078 -8.991 -1.914 1.00 92.19 92 CYS A CA 1
ATOM 695 C C . CYS A 1 92 ? -10.435 -8.241 -1.918 1.00 92.19 92 CYS A C 1
ATOM 697 O O . CYS A 1 92 ? -10.548 -7.230 -1.225 1.00 92.19 92 CYS A O 1
ATOM 699 N N . PRO A 1 93 ? -11.498 -8.736 -2.586 1.00 88.31 93 PRO A N 1
ATOM 700 C CA . PRO A 1 93 ? -12.779 -8.041 -2.678 1.00 88.31 93 PRO A CA 1
ATOM 701 C C . PRO A 1 93 ? -13.498 -7.927 -1.354 1.00 88.31 93 PRO A C 1
ATOM 703 O O . PRO A 1 93 ? -14.147 -6.922 -1.131 1.00 88.31 93 PRO A O 1
ATOM 706 N N . LEU A 1 94 ? -13.387 -8.922 -0.467 1.00 87.50 94 LEU A N 1
ATOM 707 C CA . LEU A 1 94 ? -14.035 -8.844 0.844 1.00 87.50 94 LEU A CA 1
ATOM 708 C C . LEU A 1 94 ? -13.493 -7.650 1.635 1.00 87.50 94 LEU A C 1
ATOM 710 O O . LEU A 1 94 ? -14.265 -6.860 2.172 1.00 87.50 94 LEU A O 1
ATOM 714 N N . LEU A 1 95 ? -12.165 -7.486 1.640 1.00 92.88 95 LEU A N 1
ATOM 715 C CA . LEU A 1 95 ? -11.524 -6.332 2.261 1.00 92.88 95 LEU A CA 1
ATOM 716 C C . LEU A 1 95 ? -11.866 -5.050 1.500 1.00 92.88 95 LEU A C 1
ATOM 718 O O . LEU A 1 95 ? -12.225 -4.062 2.126 1.00 92.88 95 LEU A O 1
ATOM 722 N N . THR A 1 96 ? -11.822 -5.063 0.166 1.00 93.69 96 THR A N 1
ATOM 723 C CA . THR A 1 96 ? -12.146 -3.885 -0.647 1.00 93.69 96 THR A CA 1
ATOM 724 C C . THR A 1 96 ? -13.572 -3.395 -0.419 1.00 93.69 96 THR A C 1
ATOM 726 O O . THR A 1 96 ? -13.757 -2.208 -0.172 1.00 93.69 96 THR A O 1
ATOM 729 N N . THR A 1 97 ? -14.566 -4.284 -0.440 1.00 91.31 97 THR A N 1
ATOM 730 C CA . THR A 1 97 ? -15.973 -3.965 -0.176 1.00 91.31 97 THR A CA 1
ATOM 731 C C . THR A 1 97 ? -16.163 -3.437 1.239 1.00 91.31 97 THR A C 1
ATOM 733 O O . THR A 1 97 ? -16.817 -2.413 1.410 1.00 91.31 97 THR A O 1
ATOM 736 N N . HIS A 1 98 ? -15.573 -4.089 2.245 1.00 93.75 98 HIS A N 1
ATOM 737 C CA . HIS A 1 98 ? -15.697 -3.635 3.628 1.00 93.75 98 HIS A CA 1
ATOM 738 C C . HIS A 1 98 ? -15.071 -2.246 3.824 1.00 93.75 98 HIS A C 1
ATOM 740 O O . HIS A 1 98 ? -15.697 -1.355 4.389 1.00 93.75 98 HIS A O 1
ATOM 746 N N . LEU A 1 99 ? -13.870 -2.022 3.288 1.00 97.69 99 LEU A N 1
ATOM 747 C CA . LEU A 1 99 ? -13.196 -0.727 3.370 1.00 97.69 99 LEU A CA 1
ATOM 748 C C . LEU A 1 99 ? -13.965 0.362 2.616 1.00 97.69 99 LEU A C 1
ATOM 750 O O . LEU A 1 99 ? -14.104 1.459 3.139 1.00 97.69 99 LEU A O 1
ATOM 754 N N . SER A 1 100 ? -14.523 0.061 1.439 1.00 96.69 100 SER A N 1
ATOM 755 C CA . SER A 1 100 ? -15.375 1.004 0.701 1.00 96.69 100 SER A CA 1
ATOM 756 C C . SER A 1 100 ? -16.631 1.397 1.481 1.00 96.69 100 SER A C 1
ATOM 758 O O . SER A 1 100 ? -17.062 2.545 1.405 1.00 96.69 100 SER A O 1
ATOM 760 N N . GLU A 1 101 ? -17.212 0.471 2.243 1.00 97.19 101 GLU A N 1
ATOM 761 C CA . GLU A 1 101 ? -18.343 0.777 3.115 1.00 97.19 101 GLU A CA 1
ATOM 762 C C . GLU A 1 101 ? -17.932 1.719 4.257 1.00 97.19 101 GLU A C 1
ATOM 764 O O . GLU A 1 101 ? -18.586 2.737 4.465 1.00 97.19 101 GLU A O 1
ATOM 769 N N . LEU A 1 102 ? -16.802 1.458 4.921 1.00 98.12 102 LEU A N 1
ATOM 770 C CA . LEU A 1 102 ? -16.267 2.345 5.964 1.00 98.12 102 LEU A CA 1
ATOM 771 C C . LEU A 1 102 ? -15.922 3.745 5.428 1.00 98.12 102 LEU A C 1
ATOM 773 O O . LEU A 1 102 ? -16.164 4.757 6.088 1.00 98.12 102 LEU A O 1
ATOM 777 N N . GLU A 1 103 ? -15.375 3.829 4.214 1.00 98.31 103 GLU A N 1
ATOM 778 C CA . GLU A 1 103 ? -15.130 5.109 3.541 1.00 98.31 103 GLU A CA 1
ATOM 779 C C . GLU A 1 103 ? -16.427 5.886 3.329 1.00 98.31 103 GLU A C 1
ATOM 781 O O . GLU A 1 103 ? -16.490 7.081 3.624 1.00 98.31 103 GLU A O 1
ATOM 786 N N . ARG A 1 104 ? -17.478 5.201 2.870 1.00 97.94 104 ARG A N 1
ATOM 787 C CA . ARG A 1 104 ? -18.801 5.787 2.638 1.00 97.94 104 ARG A CA 1
ATOM 788 C C . ARG A 1 104 ? -19.450 6.290 3.927 1.00 97.94 104 ARG A C 1
ATOM 790 O O . ARG A 1 104 ? -20.184 7.274 3.880 1.00 97.94 104 ARG A O 1
ATOM 797 N N . THR A 1 105 ? -19.188 5.646 5.064 1.00 97.31 105 THR A N 1
ATOM 798 C CA . THR A 1 105 ? -19.713 6.064 6.374 1.00 97.31 105 THR A CA 1
ATOM 799 C C . THR A 1 105 ? -18.878 7.148 7.059 1.00 97.31 105 THR A C 1
ATOM 801 O O . THR A 1 105 ? -19.216 7.542 8.169 1.00 97.31 105 THR A O 1
ATOM 804 N N . GLY A 1 106 ? -17.816 7.658 6.424 1.00 97.75 106 GLY A N 1
ATOM 805 C CA . GLY A 1 106 ? -17.057 8.812 6.921 1.00 97.75 106 GLY A CA 1
ATOM 806 C C . GLY A 1 106 ? -15.832 8.483 7.779 1.00 97.75 106 GLY A C 1
ATOM 807 O O . GLY A 1 106 ? -15.199 9.403 8.291 1.00 97.75 106 GLY A O 1
ATOM 808 N N . VAL A 1 107 ? -15.420 7.212 7.874 1.00 98.50 107 VAL A N 1
ATOM 809 C CA . VAL A 1 107 ? -14.315 6.779 8.758 1.00 98.50 107 VAL A CA 1
ATOM 810 C C . VAL A 1 107 ? -12.987 7.486 8.459 1.00 98.50 107 VAL A C 1
ATOM 812 O O . VAL A 1 107 ? -12.190 7.719 9.365 1.00 98.50 107 VAL A O 1
ATOM 815 N N . ILE A 1 108 ? -12.736 7.887 7.207 1.00 98.44 108 ILE A N 1
ATOM 816 C CA . ILE A 1 108 ? -11.542 8.677 6.857 1.00 98.44 108 ILE A CA 1
ATOM 817 C C . ILE A 1 108 ? -11.499 9.997 7.638 1.00 98.44 108 ILE A C 1
ATOM 819 O O . ILE A 1 108 ? -10.439 10.368 8.140 1.00 98.44 108 ILE A O 1
ATOM 823 N N . ALA A 1 109 ? -12.626 10.708 7.738 1.00 98.00 109 ALA A N 1
ATOM 824 C CA . ALA A 1 109 ? -12.681 11.992 8.429 1.00 98.00 109 ALA A CA 1
ATOM 825 C C . ALA A 1 109 ? -12.392 11.815 9.925 1.00 98.00 109 ALA A C 1
ATOM 827 O O . ALA A 1 109 ? -11.553 12.533 10.470 1.00 98.00 109 ALA A O 1
ATOM 828 N N . ASP A 1 110 ? -12.994 10.797 10.542 1.00 97.88 110 ASP A N 1
ATOM 829 C CA . ASP A 1 110 ? -12.779 10.458 11.950 1.00 97.88 110 ASP A CA 1
ATOM 830 C C . ASP A 1 110 ? -11.308 10.125 12.235 1.00 97.88 110 ASP A C 1
ATOM 832 O O . ASP A 1 110 ? -10.708 10.632 13.184 1.00 97.88 110 ASP A O 1
ATOM 836 N N . LEU A 1 111 ? -10.687 9.300 11.386 1.00 98.19 111 LEU A N 1
ATOM 837 C CA . LEU A 1 111 ? -9.280 8.932 11.532 1.00 98.19 111 LEU A CA 1
ATOM 838 C C . LEU A 1 111 ? -8.348 10.132 11.335 1.00 98.19 111 LEU A C 1
ATOM 840 O O . LEU A 1 111 ? -7.407 10.293 12.109 1.00 98.19 111 LEU A O 1
ATOM 844 N N . GLN A 1 112 ? -8.607 11.000 10.352 1.00 97.75 112 GLN A N 1
ATOM 845 C CA . GLN A 1 112 ? -7.810 12.217 10.165 1.00 97.75 112 GLN A CA 1
ATOM 846 C C . GLN A 1 112 ? -7.933 13.174 11.353 1.00 97.75 112 GLN A C 1
ATOM 848 O O . GLN A 1 112 ? -6.927 13.754 11.760 1.00 97.75 112 GLN A O 1
ATOM 853 N N . GLN A 1 113 ? -9.121 13.309 11.946 1.00 97.38 113 GLN A N 1
ATOM 854 C CA . GLN A 1 113 ? -9.302 14.124 13.146 1.00 97.38 113 GLN A CA 1
ATOM 855 C C . GLN A 1 113 ? -8.466 13.582 14.312 1.00 97.38 113 GLN A C 1
ATOM 857 O O . GLN A 1 113 ? -7.726 14.327 14.953 1.00 97.38 113 GLN A O 1
ATOM 862 N N . ARG A 1 114 ? -8.475 12.263 14.519 1.00 95.69 114 ARG A N 1
ATOM 863 C CA . ARG A 1 114 ? -7.645 11.614 15.544 1.00 95.69 114 ARG A CA 1
ATOM 864 C C . ARG A 1 114 ? -6.149 11.776 15.291 1.00 95.69 114 ARG A C 1
ATOM 866 O O . ARG A 1 114 ? -5.390 11.949 16.242 1.00 95.69 114 ARG A O 1
ATOM 873 N N . LEU A 1 115 ? -5.717 11.733 14.026 1.00 96.44 115 LEU A N 1
ATOM 874 C CA . LEU A 1 115 ? -4.333 12.044 13.666 1.00 96.44 115 LEU A CA 1
ATOM 875 C C . LEU A 1 115 ? -3.983 13.482 14.077 1.00 96.44 115 LEU A C 1
ATOM 877 O O . LEU A 1 115 ? -2.909 13.710 14.612 1.00 96.44 115 LEU A O 1
ATOM 881 N N . VAL A 1 116 ? -4.869 14.460 13.883 1.00 95.56 116 VAL A N 1
ATOM 882 C CA . VAL A 1 116 ? -4.619 15.851 14.307 1.00 95.56 116 VAL A CA 1
ATOM 883 C C . VAL A 1 116 ? -4.508 15.976 15.832 1.00 95.56 116 VAL A C 1
ATOM 885 O O . VAL A 1 116 ? -3.674 16.734 16.324 1.00 95.56 116 VAL A O 1
ATOM 888 N N . GLU A 1 117 ? -5.298 15.215 16.582 1.00 96.62 117 GLU A N 1
ATOM 889 C CA . GLU A 1 117 ? -5.395 15.322 18.045 1.00 96.62 117 GLU A CA 1
ATOM 890 C C . GLU A 1 117 ? -4.309 14.553 18.816 1.00 96.62 117 GLU A C 1
ATOM 892 O O . GLU A 1 117 ? -4.104 14.807 20.003 1.00 96.62 117 GLU A O 1
ATOM 897 N N . SER A 1 118 ? -3.595 13.621 18.175 1.00 97.81 118 SER A N 1
ATOM 898 C CA . SER A 1 118 ? -2.627 12.746 18.845 1.00 97.81 118 SER A CA 1
ATOM 899 C C . SER A 1 118 ? -1.229 12.835 18.238 1.00 97.81 118 SER A C 1
ATOM 901 O O . SER A 1 118 ? -0.978 12.348 17.137 1.00 97.81 118 SER A O 1
ATOM 903 N N . SER A 1 119 ? -0.277 13.376 19.002 1.00 97.44 119 SER A N 1
ATOM 904 C CA . SER A 1 119 ? 1.136 13.443 18.602 1.00 97.44 119 SER A CA 1
ATOM 905 C C . SER A 1 119 ? 1.781 12.062 18.415 1.00 97.44 119 SER A C 1
ATOM 907 O O . SER A 1 119 ? 2.614 11.898 17.525 1.00 97.44 119 SER A O 1
ATOM 909 N N . ASP A 1 120 ? 1.371 11.054 19.195 1.00 97.75 120 ASP A N 1
ATOM 910 C CA . ASP A 1 120 ? 1.819 9.664 19.015 1.00 97.75 120 ASP A CA 1
ATOM 911 C C . ASP A 1 120 ? 1.373 9.107 17.658 1.00 97.75 120 ASP A C 1
ATOM 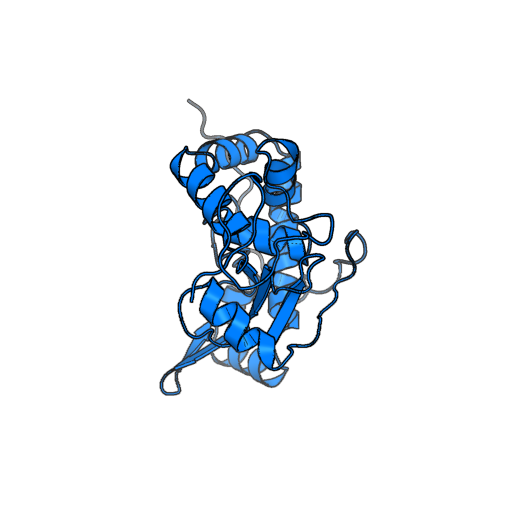913 O O . ASP A 1 120 ? 2.186 8.578 16.895 1.00 97.75 120 ASP A O 1
ATOM 917 N N . LEU A 1 121 ? 0.091 9.285 17.314 1.00 97.50 121 LEU A N 1
ATOM 918 C CA . LEU A 1 121 ? -0.421 8.831 16.024 1.00 97.50 121 LEU A CA 1
ATOM 919 C C . LEU A 1 121 ? 0.246 9.574 14.863 1.00 97.50 121 LEU A C 1
ATOM 921 O O . LEU A 1 121 ? 0.565 8.939 13.863 1.00 97.50 121 LEU A O 1
ATOM 925 N N . GLN A 1 122 ? 0.528 10.874 14.998 1.00 97.94 122 GLN A N 1
ATOM 926 C CA . GLN A 1 122 ? 1.279 11.632 13.988 1.00 97.94 122 GLN A CA 1
ATOM 927 C C . GLN A 1 122 ? 2.679 11.066 13.773 1.00 97.94 122 GLN A C 1
ATOM 929 O O . GLN A 1 122 ? 3.094 10.873 12.630 1.00 97.94 122 GLN A O 1
ATOM 934 N N . ALA A 1 123 ? 3.408 10.779 14.854 1.00 98.06 123 ALA A N 1
ATOM 935 C CA . ALA A 1 123 ? 4.762 10.246 14.767 1.00 98.06 123 ALA A CA 1
ATOM 936 C C . ALA A 1 123 ? 4.785 8.887 14.052 1.00 98.06 123 ALA A C 1
ATOM 938 O O . ALA A 1 123 ? 5.602 8.673 13.152 1.00 98.06 123 ALA A O 1
ATOM 939 N N . ARG A 1 124 ? 3.847 7.999 14.403 1.00 98.25 124 ARG A N 1
ATOM 940 C CA . ARG A 1 124 ? 3.702 6.675 13.785 1.00 98.25 124 ARG A CA 1
ATOM 941 C C . ARG A 1 124 ? 3.242 6.759 12.330 1.00 98.25 124 ARG A C 1
ATOM 943 O O . ARG A 1 124 ? 3.804 6.086 11.475 1.00 98.25 124 ARG A O 1
ATOM 950 N N . PHE A 1 125 ? 2.292 7.637 12.022 1.00 98.19 125 PHE A N 1
ATOM 951 C CA . PHE A 1 125 ? 1.817 7.840 10.655 1.00 98.19 125 PHE A CA 1
ATOM 952 C C . PHE A 1 125 ? 2.909 8.425 9.749 1.00 98.19 125 PHE A C 1
ATOM 954 O O . PHE A 1 125 ? 3.103 7.978 8.619 1.00 98.19 125 PHE A O 1
ATOM 961 N N . ALA A 1 126 ? 3.705 9.368 10.261 1.00 98.06 126 ALA A N 1
ATOM 962 C CA . ALA A 1 126 ? 4.874 9.877 9.552 1.00 98.06 126 ALA A CA 1
ATOM 963 C C . ALA A 1 126 ? 5.921 8.778 9.303 1.00 98.06 126 ALA A C 1
ATOM 965 O O . ALA A 1 126 ? 6.532 8.748 8.234 1.00 98.06 126 ALA A O 1
ATOM 966 N N . ASP A 1 127 ? 6.127 7.866 10.258 1.00 98.19 127 ASP A N 1
ATOM 967 C CA . ASP A 1 127 ? 6.971 6.687 10.047 1.00 98.19 127 ASP A CA 1
ATOM 968 C C . ASP A 1 127 ? 6.423 5.773 8.938 1.00 98.19 127 ASP A C 1
ATOM 970 O O . ASP A 1 127 ? 7.179 5.376 8.051 1.00 98.19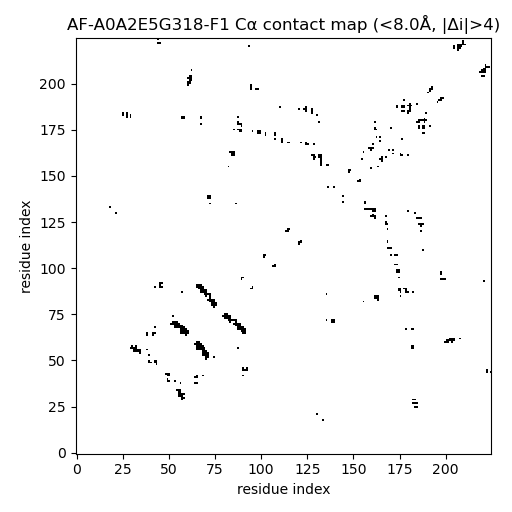 127 ASP A O 1
ATOM 974 N N . ASP A 1 128 ? 5.109 5.537 8.891 1.00 98.25 128 ASP A N 1
ATOM 975 C CA . ASP A 1 128 ? 4.474 4.770 7.811 1.00 98.25 128 ASP A CA 1
ATOM 976 C C . ASP A 1 128 ? 4.773 5.374 6.426 1.00 98.25 128 ASP A C 1
ATOM 978 O O . ASP A 1 128 ? 5.142 4.657 5.490 1.00 98.25 128 ASP A O 1
ATOM 982 N N . HIS A 1 129 ? 4.689 6.703 6.291 1.00 98.12 129 HIS A N 1
ATOM 983 C CA . HIS A 1 129 ? 5.044 7.400 5.052 1.00 98.12 129 HIS A CA 1
ATOM 984 C C . HIS A 1 129 ? 6.528 7.234 4.687 1.00 98.12 129 HIS A C 1
ATOM 986 O O . HIS A 1 129 ? 6.831 6.966 3.518 1.00 98.12 129 HIS A O 1
ATOM 992 N N . ARG A 1 130 ? 7.448 7.330 5.659 1.00 97.69 130 ARG A N 1
ATOM 993 C CA . ARG A 1 130 ? 8.890 7.109 5.431 1.00 97.69 130 ARG A CA 1
ATOM 994 C C . ARG A 1 130 ? 9.182 5.676 4.998 1.00 97.69 130 ARG A C 1
ATOM 996 O O . ARG A 1 130 ? 9.931 5.475 4.043 1.00 97.69 130 ARG A O 1
ATOM 1003 N N . ARG A 1 131 ? 8.559 4.683 5.638 1.00 97.12 131 ARG A N 1
ATOM 1004 C CA . ARG A 1 131 ? 8.700 3.265 5.271 1.00 97.12 131 ARG A CA 1
ATOM 1005 C C . ARG A 1 131 ? 8.151 2.992 3.873 1.00 97.12 131 ARG A C 1
ATOM 1007 O O . ARG A 1 131 ? 8.794 2.289 3.096 1.00 97.12 131 ARG A O 1
ATOM 1014 N N . CYS A 1 132 ? 7.034 3.621 3.505 1.00 96.31 132 CYS A N 1
ATOM 1015 C CA . CYS A 1 132 ? 6.502 3.551 2.147 1.00 96.31 132 CYS A CA 1
ATOM 1016 C C . CYS A 1 132 ? 7.480 4.129 1.108 1.00 96.31 132 CYS A C 1
ATOM 1018 O O . CYS A 1 132 ? 7.701 3.490 0.078 1.00 96.31 132 CYS A O 1
ATOM 1020 N N . ILE A 1 133 ? 8.085 5.293 1.384 1.00 96.69 133 ILE A N 1
ATOM 1021 C CA . ILE A 1 133 ? 9.096 5.942 0.527 1.00 96.69 133 ILE A CA 1
ATOM 1022 C C . ILE A 1 133 ? 10.332 5.057 0.360 1.00 96.69 133 ILE A C 1
ATOM 1024 O O . ILE A 1 133 ? 10.740 4.785 -0.769 1.00 96.69 133 ILE A O 1
ATOM 1028 N N . ALA A 1 134 ? 10.890 4.561 1.467 1.00 96.38 134 ALA A N 1
ATOM 1029 C CA . ALA A 1 134 ? 12.065 3.695 1.444 1.00 96.38 134 ALA A CA 1
ATOM 1030 C C . ALA A 1 134 ? 11.796 2.413 0.645 1.00 96.38 134 ALA A C 1
ATOM 1032 O O . ALA A 1 134 ? 12.579 2.052 -0.233 1.00 96.38 134 ALA A O 1
ATOM 1033 N N . HIS A 1 135 ? 10.643 1.778 0.875 1.00 95.75 135 HIS A N 1
ATOM 1034 C CA . HIS A 1 135 ? 10.240 0.600 0.116 1.00 95.75 135 HIS A CA 1
ATOM 1035 C C . HIS A 1 135 ? 10.004 0.925 -1.364 1.00 95.75 135 HIS A C 1
ATOM 1037 O O . HIS A 1 135 ? 10.340 0.124 -2.225 1.00 95.75 135 HIS A O 1
ATOM 1043 N N . ARG A 1 136 ? 9.456 2.100 -1.703 1.00 95.75 136 ARG A N 1
ATOM 1044 C CA . ARG A 1 136 ? 9.294 2.506 -3.108 1.00 95.75 136 ARG A CA 1
ATOM 1045 C C . ARG A 1 136 ? 10.632 2.572 -3.817 1.00 95.75 136 ARG A C 1
ATOM 1047 O O . ARG A 1 136 ? 10.758 2.071 -4.928 1.00 95.75 136 ARG A O 1
ATOM 1054 N N . TRP A 1 137 ? 11.609 3.196 -3.164 1.00 95.50 137 TRP A N 1
ATOM 1055 C CA . TRP A 1 137 ? 12.950 3.349 -3.704 1.00 95.50 137 TRP A CA 1
ATOM 1056 C C . TRP A 1 137 ? 13.634 1.994 -3.907 1.00 95.50 137 TRP A C 1
ATOM 1058 O O . TRP A 1 137 ? 14.223 1.761 -4.958 1.00 95.50 137 TRP A O 1
ATOM 1068 N N . SER A 1 138 ? 13.480 1.064 -2.959 1.00 94.69 138 SER A N 1
ATOM 1069 C CA . SER A 1 138 ? 14.102 -0.264 -3.047 1.00 94.69 138 SER A CA 1
ATOM 1070 C C . SER A 1 138 ? 13.553 -1.154 -4.164 1.00 94.69 138 SER A C 1
ATOM 1072 O O . SER A 1 138 ? 14.168 -2.167 -4.475 1.00 94.69 138 SER A O 1
ATOM 1074 N N . LEU A 1 139 ? 12.392 -0.827 -4.744 1.00 94.12 139 LEU A N 1
ATOM 1075 C CA . LEU A 1 139 ? 11.832 -1.578 -5.874 1.00 94.12 139 LEU A CA 1
ATOM 1076 C C . LEU A 1 139 ? 12.423 -1.169 -7.226 1.00 94.12 139 LEU A C 1
ATOM 1078 O O . LEU A 1 139 ? 12.222 -1.890 -8.198 1.00 94.12 139 LEU A O 1
ATOM 1082 N N . LEU A 1 140 ? 13.092 -0.018 -7.311 1.00 94.62 140 LEU A N 1
ATOM 1083 C CA . LEU A 1 140 ? 13.623 0.510 -8.565 1.00 94.62 140 LEU A CA 1
ATOM 1084 C C . LEU A 1 140 ? 14.948 -0.160 -8.931 1.00 94.62 140 LEU A C 1
ATOM 1086 O O . LEU A 1 140 ? 15.833 -0.297 -8.082 1.00 94.62 140 LEU A O 1
ATOM 1090 N N . SER A 1 141 ? 15.109 -0.495 -10.211 1.00 95.00 141 SER A N 1
ATOM 1091 C CA . SER A 1 141 ? 16.403 -0.887 -10.773 1.00 95.00 141 SER A CA 1
ATOM 1092 C C . SER A 1 141 ? 17.416 0.274 -10.699 1.00 95.00 141 SER A C 1
ATOM 1094 O O . SER A 1 141 ? 17.005 1.438 -10.663 1.00 95.00 141 SER A O 1
ATOM 1096 N N . PRO A 1 142 ? 18.736 0.008 -10.712 1.00 96.12 142 PRO A N 1
ATOM 1097 C CA . PRO A 1 142 ? 19.742 1.072 -10.775 1.00 96.12 142 PRO A CA 1
ATOM 1098 C C . PRO A 1 142 ? 19.567 2.007 -11.983 1.00 96.12 142 PRO A C 1
ATOM 1100 O O . PRO A 1 142 ? 19.730 3.215 -11.848 1.00 96.12 142 PRO A O 1
ATOM 1103 N N . GLU A 1 143 ? 19.178 1.462 -13.138 1.00 96.25 143 GLU A N 1
ATOM 1104 C CA . GLU A 1 143 ? 18.895 2.237 -14.353 1.00 96.25 143 GLU A CA 1
ATOM 1105 C C . GLU A 1 143 ? 17.700 3.179 -14.157 1.00 96.25 143 GLU A C 1
ATOM 1107 O O . GLU A 1 143 ? 17.765 4.357 -14.500 1.00 96.25 143 GLU A O 1
ATOM 1112 N N . ASP A 1 144 ? 16.624 2.702 -13.532 1.00 95.69 144 ASP A N 1
ATOM 1113 C CA . ASP A 1 144 ? 15.456 3.540 -13.260 1.00 95.69 144 ASP A CA 1
ATOM 1114 C C . ASP A 1 144 ? 15.723 4.594 -12.177 1.00 95.69 144 ASP A C 1
ATOM 1116 O O . ASP A 1 144 ? 15.135 5.678 -12.210 1.00 95.69 144 ASP A O 1
ATOM 1120 N N . GLN A 1 145 ? 16.616 4.315 -11.223 1.00 96.00 145 GLN A N 1
ATOM 1121 C CA . GLN A 1 145 ? 17.072 5.319 -10.259 1.00 96.00 145 GLN A CA 1
ATOM 1122 C C . GLN A 1 145 ? 17.842 6.449 -10.958 1.00 96.00 145 GLN A C 1
ATOM 1124 O O . GLN A 1 145 ? 17.575 7.618 -10.671 1.00 96.00 145 GLN A O 1
ATOM 1129 N N . ASP A 1 146 ? 18.728 6.125 -11.904 1.00 96.50 146 ASP A N 1
ATOM 1130 C CA . ASP A 1 146 ? 19.421 7.117 -12.738 1.00 96.50 146 ASP A CA 1
ATOM 1131 C C . ASP A 1 146 ? 18.432 7.900 -13.618 1.00 96.50 146 ASP A C 1
ATOM 1133 O O . ASP A 1 146 ? 18.442 9.133 -13.652 1.00 96.50 146 ASP A O 1
ATOM 1137 N N . LEU A 1 147 ? 17.469 7.208 -14.234 1.00 95.12 147 LEU A N 1
ATOM 1138 C CA . LEU A 1 147 ? 16.399 7.834 -15.010 1.00 95.12 147 LEU A CA 1
ATOM 1139 C C . LEU A 1 147 ? 15.607 8.858 -14.182 1.00 95.12 147 LEU A C 1
ATOM 1141 O O . LEU A 1 147 ? 15.281 9.945 -14.660 1.00 95.12 147 LEU A O 1
ATOM 1145 N N . ILE A 1 148 ? 15.283 8.534 -12.930 1.00 95.31 148 ILE A N 1
ATOM 1146 C CA . ILE A 1 148 ? 14.568 9.440 -12.022 1.00 95.31 148 ILE A CA 1
ATOM 1147 C C . ILE A 1 148 ? 15.395 10.693 -11.726 1.00 95.31 148 ILE A C 1
ATOM 1149 O O . ILE A 1 148 ? 14.830 11.791 -11.655 1.00 95.31 148 ILE A O 1
ATOM 1153 N N . GLN A 1 149 ? 16.711 10.547 -11.571 1.00 94.81 149 GLN A N 1
ATOM 1154 C CA . GLN A 1 149 ? 17.620 11.667 -11.337 1.00 94.81 149 GLN A CA 1
ATOM 1155 C C . GLN A 1 149 ? 17.727 12.554 -12.583 1.00 94.81 149 GLN A C 1
ATOM 1157 O O . GLN A 1 149 ? 17.467 13.756 -12.501 1.00 94.81 149 GLN A O 1
ATOM 1162 N N . THR A 1 150 ? 18.001 11.964 -13.748 1.00 95.62 150 THR A N 1
ATOM 1163 C CA . THR A 1 150 ? 18.143 12.684 -15.026 1.00 95.62 150 THR A CA 1
ATOM 1164 C C . THR A 1 150 ? 16.855 13.389 -15.459 1.00 95.62 150 THR A C 1
ATOM 1166 O O . THR A 1 150 ? 16.901 14.467 -16.050 1.00 95.62 150 THR A O 1
ATOM 1169 N N . ARG A 1 151 ? 15.684 12.836 -15.115 1.00 94.06 151 ARG A N 1
ATOM 1170 C CA . ARG A 1 151 ? 14.360 13.425 -15.397 1.00 94.06 151 ARG A CA 1
ATOM 1171 C C . ARG A 1 151 ? 13.874 14.410 -14.319 1.00 94.06 151 ARG A C 1
ATOM 1173 O O . ARG A 1 151 ? 12.730 14.855 -14.390 1.00 94.06 151 ARG A O 1
ATOM 1180 N N . ASN A 1 152 ? 14.696 14.750 -13.319 1.00 94.38 152 ASN A N 1
ATOM 1181 C CA . ASN A 1 152 ? 14.346 15.634 -12.193 1.00 94.38 152 ASN A CA 1
ATOM 1182 C C . ASN A 1 152 ? 13.099 15.177 -11.396 1.00 94.38 152 ASN A C 1
ATOM 1184 O O . ASN A 1 152 ? 12.287 15.968 -10.903 1.00 94.38 152 ASN A O 1
ATOM 1188 N N . MET A 1 153 ? 12.930 13.863 -11.262 1.00 95.12 153 MET A N 1
ATOM 1189 C CA . MET A 1 153 ? 11.794 13.238 -10.586 1.00 95.12 153 MET A CA 1
ATOM 1190 C C . MET A 1 153 ? 12.109 12.835 -9.139 1.00 95.12 153 MET A C 1
ATOM 1192 O O . MET A 1 153 ? 11.200 12.419 -8.423 1.00 95.12 153 MET A O 1
ATOM 1196 N N . THR A 1 154 ? 13.352 12.995 -8.669 1.00 95.00 154 THR A N 1
ATOM 1197 C CA . THR A 1 154 ? 13.809 12.591 -7.322 1.00 95.00 154 THR A CA 1
ATOM 1198 C C . THR A 1 154 ? 12.894 13.085 -6.202 1.00 95.00 154 THR A C 1
ATOM 1200 O O . THR A 1 154 ? 12.540 12.322 -5.306 1.00 95.00 154 THR A O 1
ATOM 1203 N N . HIS A 1 155 ? 12.424 14.333 -6.281 1.00 94.00 155 HIS A N 1
ATOM 1204 C CA . HIS A 1 155 ? 11.517 14.912 -5.286 1.00 94.00 155 HIS A CA 1
ATOM 1205 C C . HIS A 1 155 ? 10.199 14.121 -5.140 1.00 94.00 155 HIS A C 1
ATOM 1207 O O . HIS A 1 155 ? 9.650 14.021 -4.045 1.00 94.00 155 HIS A O 1
ATOM 1213 N N . ILE A 1 156 ? 9.702 13.503 -6.218 1.00 94.38 156 ILE A N 1
ATOM 1214 C CA . ILE A 1 156 ? 8.482 12.682 -6.205 1.00 94.38 156 ILE A CA 1
ATOM 1215 C C . ILE A 1 156 ? 8.698 11.416 -5.376 1.00 94.38 156 ILE A C 1
ATOM 1217 O O . ILE A 1 156 ? 7.810 11.019 -4.624 1.00 94.38 156 ILE A O 1
ATOM 1221 N N . PHE A 1 157 ? 9.872 10.803 -5.494 1.00 94.75 157 PHE A N 1
ATOM 1222 C CA . PHE A 1 157 ? 10.200 9.568 -4.788 1.00 94.75 157 PHE A CA 1
ATOM 1223 C C . PHE A 1 157 ? 10.653 9.819 -3.351 1.00 94.75 157 PHE A C 1
ATOM 1225 O O . PHE A 1 157 ? 10.355 9.000 -2.494 1.00 94.75 157 PHE A O 1
ATOM 1232 N N . ALA A 1 158 ? 11.287 10.960 -3.073 1.00 94.25 158 ALA A N 1
ATOM 1233 C CA . ALA A 1 158 ? 11.799 11.295 -1.746 1.00 94.25 158 ALA A CA 1
ATOM 1234 C C . ALA A 1 158 ? 10.753 11.918 -0.802 1.00 94.25 158 ALA A C 1
ATOM 1236 O O . ALA A 1 158 ? 10.890 11.798 0.410 1.00 94.25 158 ALA A O 1
ATOM 1237 N N . GLN A 1 159 ? 9.731 12.604 -1.329 1.00 94.19 159 GLN A N 1
ATOM 1238 C CA . GLN A 1 159 ? 8.828 13.427 -0.504 1.00 94.19 159 GLN A CA 1
ATOM 1239 C C . GLN A 1 159 ? 7.378 12.940 -0.496 1.00 94.19 159 GLN A C 1
ATOM 1241 O O . GLN A 1 159 ? 6.603 13.319 0.383 1.00 94.19 159 GLN A O 1
ATOM 1246 N N . ARG A 1 160 ? 6.965 12.116 -1.467 1.00 96.62 160 ARG A N 1
ATOM 1247 C CA . ARG A 1 160 ? 5.574 11.656 -1.542 1.00 96.62 160 ARG A CA 1
ATOM 1248 C C . ARG A 1 160 ? 5.407 10.317 -0.856 1.00 96.62 160 ARG A C 1
ATOM 1250 O O . ARG A 1 160 ? 5.947 9.317 -1.319 1.00 96.62 160 ARG A O 1
ATOM 1257 N N . GLY A 1 161 ? 4.616 10.282 0.207 1.00 95.69 161 GLY A N 1
ATOM 1258 C CA . GLY A 1 161 ? 4.412 9.067 0.986 1.00 95.69 161 GLY A CA 1
ATOM 1259 C C . GLY A 1 161 ? 3.374 8.112 0.381 1.00 95.69 161 GLY A C 1
ATOM 1260 O O . GLY A 1 161 ? 3.231 8.011 -0.844 1.00 95.69 161 GLY A O 1
ATOM 1261 N N . ILE A 1 162 ? 2.652 7.394 1.244 1.00 96.88 162 ILE A N 1
ATOM 1262 C CA . ILE A 1 162 ? 1.584 6.448 0.887 1.00 96.88 162 ILE A CA 1
ATOM 1263 C C . ILE A 1 162 ? 0.582 7.087 -0.084 1.00 96.88 162 ILE A C 1
ATOM 1265 O O . ILE A 1 162 ? 0.147 8.221 0.096 1.00 96.88 162 ILE A O 1
ATOM 1269 N N . GLY A 1 163 ? 0.252 6.383 -1.169 1.00 94.44 163 GLY A N 1
ATOM 1270 C CA . GLY A 1 163 ? -0.682 6.877 -2.188 1.00 94.44 163 GLY A CA 1
ATOM 1271 C C . GLY A 1 163 ? -0.196 8.079 -3.009 1.00 94.44 163 GLY A C 1
ATOM 1272 O O . GLY A 1 163 ? -0.995 8.659 -3.753 1.00 94.44 163 GLY A O 1
ATOM 1273 N N . GLY A 1 164 ? 1.077 8.469 -2.877 1.00 94.62 164 GLY A N 1
ATOM 1274 C CA . GLY A 1 164 ? 1.672 9.608 -3.573 1.00 94.62 164 GLY A CA 1
ATOM 1275 C C . GLY A 1 164 ? 1.239 10.968 -3.018 1.00 94.62 164 GLY A C 1
ATOM 1276 O O . GLY A 1 164 ? 1.312 11.972 -3.739 1.00 94.62 164 GLY A O 1
ATOM 1277 N N . VAL A 1 165 ? 0.761 11.017 -1.770 1.00 95.88 165 VAL A N 1
ATOM 1278 C CA . VAL A 1 165 ? 0.328 12.267 -1.128 1.00 95.88 165 VAL A CA 1
ATOM 1279 C C . VAL A 1 165 ? 1.521 13.177 -0.827 1.00 95.88 165 VAL A C 1
ATOM 1281 O O . VAL A 1 165 ? 2.597 12.706 -0.458 1.00 95.88 165 VAL A O 1
ATOM 1284 N N . ARG A 1 166 ? 1.325 14.491 -1.000 1.00 93.88 166 ARG A N 1
ATOM 1285 C CA . ARG A 1 166 ? 2.287 15.521 -0.567 1.00 93.88 166 ARG A CA 1
ATOM 1286 C C . ARG A 1 166 ? 2.085 15.881 0.905 1.00 93.88 166 ARG A C 1
ATOM 1288 O O . ARG A 1 166 ? 3.052 15.996 1.640 1.00 93.88 166 ARG A O 1
ATOM 1295 N N . HIS A 1 167 ? 0.831 16.013 1.333 1.00 94.44 167 HIS A N 1
ATOM 1296 C CA . HIS A 1 167 ? 0.476 16.287 2.722 1.00 94.44 167 HIS A CA 1
ATOM 1297 C C . HIS A 1 167 ? 0.334 14.962 3.470 1.00 94.44 167 HIS A C 1
ATOM 1299 O O . HIS A 1 167 ? -0.616 14.217 3.244 1.00 94.44 167 HIS A O 1
ATOM 1305 N N . TRP A 1 168 ? 1.288 14.657 4.345 1.00 93.62 168 TRP A N 1
ATOM 1306 C CA . TRP A 1 168 ? 1.346 13.375 5.061 1.00 93.62 168 TRP A CA 1
ATOM 1307 C C . TRP A 1 168 ? 0.287 13.228 6.158 1.00 93.62 168 TRP A C 1
ATOM 1309 O O . TRP A 1 168 ? 0.261 12.220 6.835 1.00 93.62 168 TRP A O 1
ATOM 1319 N N . MET A 1 169 ? -0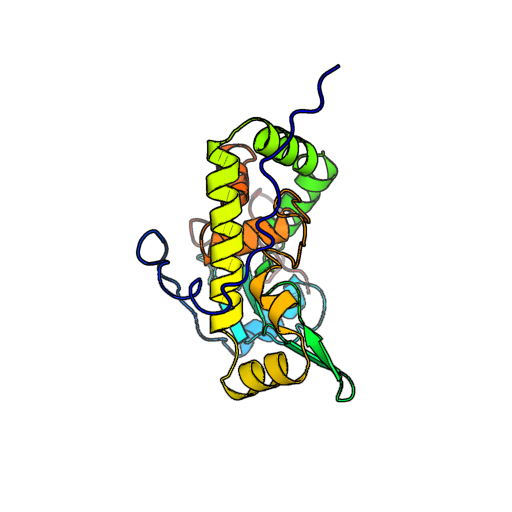.598 14.210 6.335 1.00 92.19 169 MET A N 1
ATOM 1320 C CA . MET A 1 169 ? -1.785 14.086 7.190 1.00 92.19 169 MET A CA 1
ATOM 1321 C C . MET A 1 169 ? -3.021 13.611 6.414 1.00 92.19 169 MET A C 1
ATOM 1323 O O . MET A 1 169 ? -4.080 13.411 6.999 1.00 92.19 169 MET A O 1
ATOM 1327 N N . THR A 1 170 ? -2.911 13.457 5.091 1.00 96.38 170 THR A N 1
ATOM 1328 C CA . THR A 1 170 ? -4.022 13.044 4.237 1.00 96.38 170 THR A CA 1
ATOM 1329 C C . THR A 1 170 ? -4.105 11.526 4.140 1.00 96.38 170 THR A C 1
ATOM 1331 O O . THR A 1 170 ? -3.208 10.878 3.599 1.00 96.38 170 THR A O 1
ATOM 1334 N N . ILE A 1 171 ? -5.246 10.977 4.550 1.00 97.94 171 ILE A N 1
ATOM 1335 C CA . ILE A 1 171 ? -5.645 9.601 4.258 1.00 97.94 171 ILE A CA 1
ATOM 1336 C C . ILE A 1 171 ? -6.398 9.627 2.926 1.00 97.94 171 ILE A C 1
ATOM 1338 O O . ILE A 1 171 ? -7.547 10.054 2.852 1.00 97.94 171 ILE A O 1
ATOM 1342 N N . LYS A 1 172 ? -5.744 9.191 1.844 1.00 96.75 172 LYS A N 1
ATOM 1343 C CA . LYS A 1 172 ? -6.356 9.217 0.504 1.00 96.75 172 LYS A CA 1
ATOM 1344 C C . LYS A 1 172 ? -7.505 8.213 0.370 1.00 96.75 172 LYS A C 1
ATOM 1346 O O . LYS A 1 172 ? -8.548 8.561 -0.169 1.00 96.75 172 LYS A O 1
ATOM 1351 N N . CYS A 1 173 ? -7.273 6.973 0.798 1.00 98.06 173 CYS A N 1
ATOM 1352 C CA . CYS A 1 173 ? -8.285 5.924 0.907 1.00 98.06 173 CYS A CA 1
ATOM 1353 C C . CYS A 1 173 ? -7.811 4.839 1.889 1.00 98.06 173 CYS A C 1
ATOM 1355 O O . CYS A 1 173 ? -6.605 4.632 2.067 1.00 98.06 173 CYS A O 1
ATOM 1357 N N . LEU A 1 174 ? -8.746 4.135 2.519 1.00 98.62 174 LEU A N 1
ATOM 1358 C CA . LEU A 1 174 ? -8.479 3.061 3.468 1.00 98.62 174 LEU A CA 1
ATOM 1359 C C . LEU A 1 174 ? -7.872 1.833 2.774 1.00 98.62 174 LEU A C 1
ATOM 1361 O O . LEU A 1 174 ? -7.046 1.1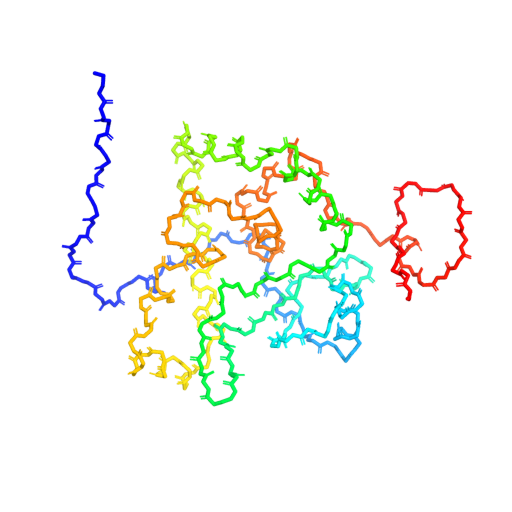52 3.376 1.00 98.62 174 LEU A O 1
ATOM 1365 N N . HIS A 1 175 ? -8.181 1.577 1.494 1.00 98.19 175 HIS A N 1
ATOM 1366 C CA . HIS A 1 175 ? -7.575 0.467 0.733 1.00 98.19 175 HIS A CA 1
ATOM 1367 C C . HIS A 1 175 ? -6.055 0.568 0.652 1.00 98.19 175 HIS A C 1
ATOM 1369 O O . HIS A 1 175 ? -5.368 -0.445 0.777 1.00 98.19 175 HIS A O 1
ATOM 1375 N N . LEU A 1 176 ? -5.525 1.779 0.448 1.00 97.50 176 LEU A N 1
ATOM 1376 C CA . LEU A 1 176 ? -4.082 2.020 0.370 1.00 97.50 176 LEU A CA 1
ATOM 1377 C C . LEU A 1 176 ? -3.405 1.720 1.705 1.00 97.50 176 LEU A C 1
ATOM 1379 O O . LEU A 1 176 ? -2.406 1.003 1.739 1.00 97.50 176 LEU A O 1
ATOM 1383 N N . HIS A 1 177 ? -3.972 2.232 2.796 1.00 98.19 177 HIS A N 1
ATOM 1384 C CA . HIS A 1 177 ? -3.436 2.009 4.134 1.00 98.19 177 HIS A CA 1
ATOM 1385 C C . HIS A 1 177 ? -3.563 0.555 4.570 1.00 98.19 177 HIS A C 1
ATOM 1387 O O . HIS A 1 177 ? -2.628 0.016 5.149 1.00 98.19 177 HIS A O 1
ATOM 1393 N N . PHE A 1 178 ? -4.657 -0.128 4.230 1.00 98.38 178 PHE A N 1
ATOM 1394 C CA . PHE A 1 178 ? -4.804 -1.541 4.561 1.00 98.38 178 PHE A CA 1
ATOM 1395 C C . PHE A 1 178 ? -3.886 -2.437 3.711 1.00 98.38 178 PHE A C 1
ATOM 1397 O O . PHE A 1 178 ? -3.305 -3.391 4.223 1.00 98.38 178 PHE A O 1
ATOM 1404 N N . ALA A 1 179 ? -3.656 -2.108 2.434 1.00 97.88 179 ALA A N 1
ATOM 1405 C CA . ALA A 1 179 ? -2.644 -2.789 1.619 1.00 97.88 179 ALA A CA 1
ATOM 1406 C C . ALA A 1 179 ? -1.230 -2.609 2.198 1.00 97.88 179 ALA A C 1
ATOM 1408 O O . ALA A 1 179 ? -0.458 -3.570 2.292 1.00 97.88 179 ALA A O 1
ATOM 1409 N N . HIS A 1 180 ? -0.906 -1.382 2.619 1.00 97.56 180 HIS A N 1
ATOM 1410 C CA . HIS A 1 180 ? 0.351 -1.064 3.291 1.00 97.56 180 HIS A CA 1
ATOM 1411 C C . HIS A 1 180 ? 0.469 -1.809 4.628 1.00 97.56 180 HIS A C 1
ATOM 1413 O O . HIS A 1 180 ? 1.497 -2.426 4.892 1.00 97.56 180 HIS A O 1
ATOM 1419 N N . HIS A 1 181 ? -0.612 -1.873 5.407 1.00 97.56 181 HIS A N 1
ATOM 1420 C CA . HIS A 1 181 ? -0.695 -2.620 6.659 1.00 97.56 181 HIS A CA 1
ATOM 1421 C C . HIS A 1 181 ? -0.377 -4.101 6.484 1.00 97.56 181 HIS A C 1
ATOM 1423 O O . HIS A 1 181 ? 0.461 -4.652 7.196 1.00 97.56 181 HIS A O 1
ATOM 1429 N N . LEU A 1 182 ? -1.008 -4.746 5.502 1.00 96.00 182 LEU A N 1
ATOM 1430 C CA . LEU A 1 182 ? -0.800 -6.166 5.250 1.00 96.00 182 LEU A CA 1
ATOM 1431 C C . LEU A 1 182 ? 0.637 -6.479 4.813 1.00 96.00 182 LEU A C 1
ATOM 1433 O O . LEU A 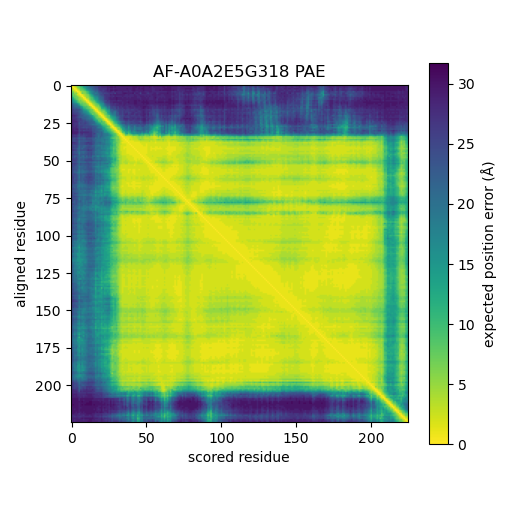1 182 ? 1.109 -7.583 5.092 1.00 96.00 182 LEU A O 1
ATOM 1437 N N . THR A 1 183 ? 1.324 -5.512 4.197 1.00 95.50 183 THR A N 1
ATOM 1438 C CA . THR A 1 183 ? 2.677 -5.678 3.647 1.00 95.50 183 THR A CA 1
ATOM 1439 C C . THR A 1 183 ? 3.782 -5.285 4.632 1.00 95.50 183 THR A C 1
ATOM 1441 O O . THR A 1 183 ? 4.690 -6.070 4.884 1.00 95.50 183 THR A O 1
ATOM 1444 N N . LEU A 1 184 ? 3.718 -4.074 5.190 1.00 94.81 184 LEU A N 1
ATOM 1445 C CA . LEU A 1 184 ? 4.760 -3.481 6.039 1.00 94.81 184 LEU A CA 1
ATOM 1446 C C . LEU A 1 184 ? 4.268 -3.163 7.458 1.00 94.81 184 LEU A C 1
ATOM 1448 O O . LEU A 1 184 ? 5.074 -2.823 8.321 1.00 94.81 184 LEU A O 1
ATOM 1452 N N . GLY A 1 185 ? 2.968 -3.272 7.729 1.00 95.12 185 GLY A N 1
ATOM 1453 C CA . GLY A 1 185 ? 2.342 -2.690 8.914 1.00 95.12 185 GLY A CA 1
ATOM 1454 C C . GLY A 1 185 ? 2.124 -1.187 8.734 1.00 95.12 185 GLY A C 1
ATOM 1455 O O . GLY A 1 185 ? 2.967 -0.488 8.183 1.00 95.12 185 GLY A O 1
ATOM 1456 N N . ASP A 1 186 ? 0.985 -0.693 9.201 1.00 96.94 186 ASP A N 1
ATOM 1457 C CA . ASP A 1 186 ? 0.529 0.690 9.013 1.00 96.94 186 ASP A CA 1
ATOM 1458 C C . ASP A 1 186 ? -0.392 1.077 10.172 1.00 96.94 186 ASP A C 1
ATOM 1460 O O . ASP A 1 186 ? -1.168 0.234 10.642 1.00 96.94 186 ASP A O 1
ATOM 1464 N N . THR A 1 187 ? -0.289 2.320 10.634 1.00 98.25 187 THR A N 1
ATOM 1465 C CA . THR A 1 187 ? -1.032 2.868 11.773 1.00 98.25 187 THR A CA 1
ATOM 1466 C C . THR A 1 187 ? -2.531 2.888 11.511 1.00 98.25 187 THR A C 1
ATOM 1468 O O . THR A 1 187 ? -3.294 2.416 12.352 1.00 98.25 187 THR A O 1
ATOM 1471 N N . VAL A 1 188 ? -2.962 3.367 10.341 1.00 98.31 188 VAL A N 1
ATOM 1472 C CA . VAL A 1 188 ? -4.380 3.386 9.954 1.00 98.31 188 VAL A CA 1
ATOM 1473 C C . VAL A 1 188 ? -4.900 1.960 9.830 1.00 98.31 188 VAL A C 1
ATOM 1475 O O . VAL A 1 188 ? -5.960 1.652 10.366 1.00 98.31 188 VAL A O 1
ATOM 1478 N N . GLY A 1 189 ? -4.130 1.055 9.224 1.00 97.94 189 GLY A N 1
ATOM 1479 C CA . GLY A 1 189 ? -4.501 -0.359 9.179 1.00 97.94 189 GLY A CA 1
ATOM 1480 C C . GLY A 1 189 ? -4.697 -0.998 10.556 1.00 97.94 189 GLY A C 1
ATOM 1481 O O . GLY A 1 189 ? -5.685 -1.691 10.761 1.00 97.94 189 GLY A O 1
ATOM 1482 N N . GLN A 1 190 ? -3.820 -0.711 11.526 1.00 97.88 190 GLN A N 1
ATOM 1483 C CA . GLN A 1 190 ? -3.965 -1.213 12.902 1.00 97.88 190 GLN A CA 1
ATOM 1484 C C . GLN A 1 190 ? -5.241 -0.696 13.577 1.00 97.88 190 GLN A C 1
ATOM 1486 O O . GLN A 1 190 ? -5.896 -1.443 14.302 1.00 97.88 190 GLN A O 1
ATOM 1491 N N . LEU A 1 191 ? -5.598 0.572 13.349 1.00 98.19 191 LEU A N 1
ATOM 1492 C CA . LEU A 1 191 ? -6.845 1.147 13.859 1.00 98.19 191 LEU A CA 1
ATOM 1493 C C . LEU A 1 191 ? -8.063 0.474 13.215 1.00 98.19 191 LEU A C 1
ATOM 1495 O O . LEU A 1 191 ? -9.010 0.133 13.918 1.00 98.19 191 LEU A O 1
ATOM 1499 N N . LEU A 1 192 ? -8.014 0.220 11.905 1.00 98.38 192 LEU A N 1
ATOM 1500 C CA . LEU A 1 192 ? -9.071 -0.481 11.174 1.00 98.38 192 LEU A CA 1
ATOM 1501 C C . LEU A 1 192 ? -9.310 -1.902 11.707 1.00 98.38 192 LEU A C 1
ATOM 1503 O O . LEU A 1 192 ? -10.464 -2.278 11.911 1.00 98.38 192 LEU A O 1
ATOM 1507 N N . GLU A 1 193 ? -8.250 -2.668 11.986 1.00 95.88 193 GLU A N 1
ATOM 1508 C CA . GLU A 1 193 ? -8.390 -4.002 12.592 1.00 95.88 193 GLU A CA 1
ATOM 1509 C C . GLU A 1 193 ? -8.964 -3.922 14.012 1.00 95.88 193 GLU A C 1
ATOM 1511 O O . GLU A 1 193 ? -9.880 -4.663 14.365 1.00 95.88 193 GLU A O 1
ATOM 1516 N N . LYS A 1 194 ? -8.430 -3.013 14.836 1.00 96.50 194 LYS A N 1
ATOM 1517 C CA . LYS A 1 194 ? -8.756 -2.934 16.264 1.00 96.50 194 LYS A CA 1
ATOM 1518 C C . LYS A 1 194 ? -10.158 -2.387 16.533 1.00 96.50 194 LYS A C 1
ATOM 1520 O O . LYS A 1 194 ? -10.787 -2.796 17.505 1.00 96.50 194 LYS A O 1
ATOM 1525 N N . GLU A 1 195 ? -10.612 -1.429 15.732 1.00 96.81 195 GLU A N 1
ATOM 1526 C CA . GLU A 1 195 ? -11.758 -0.580 16.081 1.00 96.81 195 GLU A CA 1
ATOM 1527 C C . GLU A 1 195 ? -12.895 -0.647 15.057 1.00 96.81 195 GLU A C 1
ATOM 1529 O O . GLU A 1 195 ? -14.042 -0.396 15.414 1.00 96.81 195 GLU A O 1
ATOM 1534 N N . TYR A 1 196 ? -12.604 -1.035 13.812 1.00 95.75 196 TYR A N 1
ATOM 1535 C CA . TYR A 1 196 ? -13.586 -1.063 12.720 1.00 95.75 196 TYR A CA 1
ATOM 1536 C C . TYR A 1 196 ? -13.848 -2.476 12.180 1.00 95.75 196 TYR A C 1
ATOM 1538 O O . TYR A 1 196 ? -14.506 -2.640 11.156 1.00 95.75 196 TYR A O 1
ATOM 1546 N N . GLY A 1 197 ? -13.340 -3.512 12.855 1.00 92.44 197 GLY A N 1
ATOM 1547 C CA . GLY A 1 197 ? -13.604 -4.912 12.512 1.00 92.44 197 GLY A CA 1
ATOM 1548 C C . GLY A 1 197 ? -13.069 -5.333 11.141 1.00 92.44 197 GLY A C 1
ATOM 1549 O O . GLY A 1 197 ? -13.556 -6.306 10.561 1.00 92.44 197 GLY A O 1
ATOM 1550 N N . VAL A 1 198 ? -12.096 -4.605 10.583 1.00 93.56 198 VAL A N 1
ATOM 1551 C CA . VAL A 1 198 ? -11.473 -4.990 9.315 1.00 93.56 198 VAL A CA 1
ATOM 1552 C C . VAL A 1 198 ? -10.510 -6.135 9.584 1.00 93.56 198 VAL A C 1
ATOM 1554 O O . VAL A 1 198 ? -9.380 -5.919 9.993 1.00 93.56 198 VAL A O 1
ATOM 1557 N N . GLU A 1 199 ? -10.946 -7.367 9.349 1.00 87.31 199 GLU A N 1
ATOM 1558 C CA . GLU A 1 199 ? -10.122 -8.543 9.620 1.00 87.31 199 GLU A CA 1
ATOM 1559 C C . GLU A 1 199 ? -9.690 -9.236 8.321 1.00 87.31 199 GLU A C 1
ATOM 1561 O O . GLU A 1 199 ? -10.542 -9.669 7.534 1.00 87.31 199 GLU A O 1
ATOM 1566 N N . PRO A 1 200 ? -8.377 -9.408 8.074 1.00 87.50 200 PRO A N 1
ATOM 1567 C CA . PRO A 1 200 ? -7.935 -10.324 7.039 1.00 87.50 200 PRO A CA 1
ATOM 1568 C C . PRO A 1 200 ? -8.292 -11.763 7.435 1.00 87.50 200 PRO A C 1
ATOM 1570 O O . PRO A 1 200 ? -8.421 -12.102 8.613 1.00 87.50 200 PRO A O 1
ATOM 1573 N N . CYS A 1 201 ? -8.414 -12.650 6.445 1.00 83.75 201 CYS A N 1
ATOM 1574 C CA . CYS A 1 201 ? -8.632 -14.072 6.711 1.00 83.75 201 CYS A CA 1
ATOM 1575 C C . CYS A 1 201 ? -7.496 -14.622 7.594 1.00 83.75 201 CYS A C 1
ATOM 1577 O O . CYS A 1 201 ? -6.326 -14.496 7.232 1.00 83.75 201 CYS A O 1
ATOM 1579 N N . ARG A 1 202 ? -7.841 -15.240 8.731 1.00 79.19 202 ARG A N 1
ATOM 1580 C CA . ARG A 1 202 ? -6.868 -15.824 9.679 1.00 79.19 202 ARG A CA 1
ATOM 1581 C C . ARG A 1 202 ? -6.626 -17.312 9.458 1.00 79.19 202 ARG A C 1
ATOM 1583 O O . ARG A 1 202 ? -5.522 -17.796 9.663 1.00 79.19 202 ARG A O 1
ATOM 1590 N N . GLU A 1 203 ? -7.638 -18.008 8.961 1.00 77.31 203 GLU A N 1
ATOM 1591 C CA . GLU A 1 203 ? -7.588 -19.432 8.645 1.00 77.31 203 GLU A CA 1
ATOM 1592 C C . GLU A 1 203 ? -8.015 -19.664 7.202 1.00 77.31 203 GLU A C 1
ATOM 1594 O O . GLU A 1 203 ? -8.716 -18.838 6.597 1.00 77.31 203 GLU A O 1
ATOM 1599 N N . LYS A 1 204 ? -7.593 -20.807 6.651 1.00 74.12 204 LYS A N 1
ATOM 1600 C CA . LYS A 1 204 ? -8.046 -21.259 5.339 1.00 74.12 204 LYS A CA 1
ATOM 1601 C C . LYS A 1 204 ? -9.565 -21.396 5.393 1.00 74.12 204 LYS A C 1
ATOM 1603 O O . LYS A 1 204 ? -10.092 -22.218 6.132 1.00 74.12 204 LYS A O 1
ATOM 1608 N N . GLN A 1 205 ? -10.270 -20.581 4.618 1.00 66.31 205 GLN A N 1
ATOM 1609 C CA . GLN A 1 205 ? -11.724 -20.680 4.559 1.00 66.31 205 GLN A CA 1
ATOM 1610 C C . GLN A 1 205 ? -12.110 -21.906 3.728 1.00 66.31 205 GLN A C 1
ATOM 1612 O O . GLN A 1 205 ? -11.550 -22.127 2.652 1.00 66.31 205 GLN A O 1
ATOM 1617 N N . LEU A 1 206 ? -13.084 -22.680 4.212 1.00 54.50 206 LEU A N 1
ATOM 1618 C CA . LEU A 1 206 ? -13.644 -23.833 3.493 1.00 54.50 206 LEU A CA 1
ATOM 1619 C C . LEU A 1 206 ? -14.304 -23.407 2.168 1.00 54.50 206 LEU A C 1
ATOM 1621 O O . LEU A 1 206 ? -14.176 -24.097 1.164 1.00 54.50 206 LEU A O 1
ATOM 1625 N N . ASN A 1 207 ? -14.917 -22.217 2.140 1.00 55.19 207 ASN A N 1
ATOM 1626 C CA . ASN A 1 207 ? -15.624 -21.652 0.983 1.00 55.19 207 ASN A CA 1
ATOM 1627 C C . ASN A 1 207 ? -14.783 -20.622 0.214 1.00 55.19 207 ASN A C 1
ATOM 1629 O O . ASN A 1 207 ? -15.307 -19.605 -0.228 1.00 55.19 207 ASN A O 1
ATOM 1633 N N . CYS A 1 208 ? -13.475 -20.844 0.108 1.00 56.31 208 CYS A N 1
ATOM 1634 C CA . CYS A 1 208 ? -12.556 -20.021 -0.684 1.00 56.31 208 CYS A CA 1
ATOM 1635 C C . CYS A 1 208 ? -12.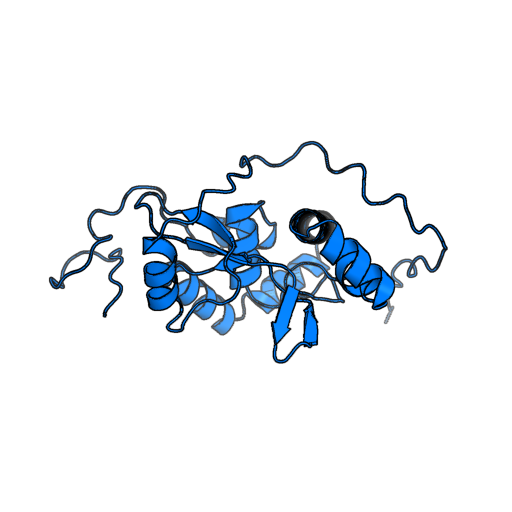343 -20.609 -2.094 1.00 56.31 208 CYS A C 1
ATOM 1637 O O . CYS A 1 208 ? -11.233 -20.569 -2.610 1.00 56.31 208 CYS A O 1
ATOM 1639 N N . VAL A 1 209 ? -13.377 -21.202 -2.707 1.00 47.59 209 VAL A N 1
ATOM 1640 C CA . VAL A 1 209 ? -13.293 -21.865 -4.022 1.00 47.59 209 VAL A CA 1
ATOM 1641 C C . VAL A 1 209 ? -14.535 -21.654 -4.898 1.00 47.59 209 VAL A C 1
ATOM 1643 O O . VAL A 1 209 ? -15.652 -21.432 -4.432 1.00 47.59 209 VAL A O 1
ATOM 1646 N N . ASN A 1 210 ? -14.268 -21.728 -6.202 1.00 46.38 210 ASN A N 1
ATOM 1647 C CA . ASN A 1 210 ? -15.112 -21.521 -7.373 1.00 46.38 210 ASN A CA 1
ATOM 1648 C C . ASN A 1 210 ? -16.161 -22.646 -7.561 1.00 46.38 210 ASN A C 1
ATOM 1650 O O . ASN A 1 210 ? -15.812 -23.678 -8.122 1.00 46.38 210 ASN A O 1
ATOM 1654 N N . THR A 1 211 ? -17.404 -22.496 -7.073 1.00 34.88 211 THR A N 1
ATOM 1655 C CA . THR A 1 211 ? -18.689 -22.904 -7.719 1.00 34.88 211 THR A CA 1
ATOM 1656 C C . THR A 1 211 ? -19.906 -22.829 -6.778 1.00 34.88 211 THR A C 1
ATOM 1658 O O . THR A 1 211 ? -19.804 -22.682 -5.562 1.00 34.88 211 THR A O 1
ATOM 1661 N N . ALA A 1 212 ? -21.081 -22.852 -7.414 1.00 44.25 212 ALA A N 1
ATOM 1662 C CA . ALA A 1 212 ? -22.422 -22.611 -6.904 1.00 44.25 212 ALA A CA 1
ATOM 1663 C C . ALA A 1 212 ? -22.887 -23.565 -5.788 1.00 44.25 212 ALA A C 1
ATOM 1665 O O . ALA A 1 212 ? -23.169 -24.728 -6.040 1.00 44.25 212 ALA A O 1
ATOM 1666 N N . ALA A 1 213 ? -23.099 -23.029 -4.588 1.00 34.41 213 ALA A N 1
ATOM 1667 C CA . ALA A 1 213 ? -24.135 -23.483 -3.660 1.00 34.41 213 ALA A CA 1
ATOM 1668 C C . ALA A 1 213 ? -24.318 -22.397 -2.599 1.00 34.41 213 ALA A C 1
ATOM 1670 O O . ALA A 1 213 ? -23.483 -22.179 -1.723 1.00 34.41 213 ALA A O 1
ATOM 1671 N N . ARG A 1 214 ? -25.403 -21.642 -2.751 1.00 42.59 214 ARG A N 1
ATOM 1672 C CA . ARG A 1 214 ? -25.836 -20.620 -1.807 1.00 42.59 214 ARG A CA 1
ATOM 1673 C C . ARG A 1 214 ? -26.638 -21.320 -0.718 1.00 42.59 214 ARG A C 1
ATOM 1675 O O . ARG A 1 214 ? -27.561 -22.046 -1.064 1.00 42.59 214 ARG A O 1
ATOM 1682 N N . GLN A 1 215 ? -26.328 -20.977 0.531 1.00 44.03 215 GLN A N 1
ATOM 1683 C CA . GLN A 1 215 ? -27.192 -20.886 1.720 1.00 44.03 215 GLN A CA 1
ATOM 1684 C C . GLN A 1 215 ? -26.477 -21.511 2.928 1.00 44.03 215 GLN A C 1
ATOM 1686 O O . GLN A 1 215 ? -26.103 -22.673 2.884 1.00 44.03 215 GLN A O 1
ATOM 1691 N N . GLN A 1 216 ? -26.340 -20.717 4.002 1.00 40.78 216 GLN A N 1
ATOM 1692 C CA . GLN A 1 216 ? -25.928 -21.088 5.375 1.00 40.78 216 GLN A CA 1
ATOM 1693 C C . GLN A 1 216 ? -24.493 -20.761 5.869 1.00 40.78 216 GLN A C 1
ATOM 1695 O O . GLN A 1 216 ? -24.071 -21.312 6.879 1.00 40.78 216 GLN A O 1
ATOM 1700 N N . SER A 1 217 ? -23.755 -19.795 5.296 1.00 39.91 217 SER A N 1
ATOM 1701 C CA . SER A 1 217 ? -22.584 -19.215 6.002 1.00 39.91 217 SER A CA 1
ATOM 1702 C C . SER A 1 217 ? -22.345 -17.731 5.669 1.00 39.91 217 SER A C 1
ATOM 1704 O O . SER A 1 217 ? -22.226 -17.406 4.487 1.00 39.91 217 SER A O 1
ATOM 1706 N N . PRO A 1 218 ? -22.215 -16.819 6.660 1.00 42.81 218 PRO A N 1
ATOM 1707 C CA . PRO A 1 218 ? -21.941 -15.398 6.418 1.00 42.81 218 PRO A CA 1
ATOM 1708 C C . PRO A 1 218 ? -20.483 -15.067 6.020 1.00 42.81 218 PRO A C 1
ATOM 1710 O O . PRO A 1 218 ? -20.102 -13.901 6.052 1.00 42.81 218 PRO A O 1
ATOM 1713 N N . ARG A 1 219 ? -19.636 -16.046 5.655 1.00 50.09 219 ARG A N 1
ATOM 1714 C CA . ARG A 1 219 ? -18.197 -15.832 5.359 1.00 50.09 219 ARG A CA 1
ATOM 1715 C C . ARG A 1 219 ? -17.689 -16.621 4.140 1.00 50.09 219 ARG A C 1
ATOM 1717 O O . ARG A 1 219 ? -16.670 -17.302 4.213 1.00 50.09 219 ARG A O 1
ATOM 1724 N N . ALA A 1 220 ? -18.400 -16.576 3.015 1.00 48.16 220 ALA A N 1
ATOM 1725 C CA . ALA A 1 220 ? -17.969 -17.260 1.791 1.00 48.16 220 ALA A CA 1
ATOM 1726 C C . ALA A 1 220 ? -17.217 -16.319 0.832 1.00 48.16 220 ALA A C 1
ATOM 1728 O O . ALA A 1 220 ? -17.722 -15.265 0.454 1.00 48.16 220 ALA A O 1
ATOM 1729 N N . CYS A 1 221 ? -16.023 -16.730 0.403 1.00 53.50 221 CYS A N 1
ATOM 1730 C CA . CYS A 1 221 ? -15.250 -16.085 -0.652 1.00 53.50 221 CYS A CA 1
ATOM 1731 C C . CYS A 1 221 ? -15.646 -16.721 -1.996 1.00 53.50 221 CYS A C 1
ATOM 1733 O O . CYS A 1 221 ? -15.121 -17.760 -2.385 1.00 53.50 221 CYS A O 1
ATOM 1735 N N . GLN A 1 222 ? -16.599 -16.107 -2.703 1.00 50.66 222 GLN A N 1
ATOM 1736 C CA . GLN A 1 222 ? -16.935 -16.478 -4.080 1.00 50.66 222 GLN A CA 1
ATOM 1737 C C . GLN A 1 222 ? -16.658 -15.303 -5.015 1.00 50.66 222 GLN A C 1
ATOM 1739 O O . GLN A 1 222 ? -17.386 -14.313 -5.023 1.00 50.66 222 GLN A O 1
ATOM 1744 N N . PHE A 1 223 ? -15.609 -15.443 -5.824 1.00 46.38 223 PHE A N 1
ATOM 1745 C CA . PHE A 1 223 ? -15.404 -14.640 -7.023 1.00 46.38 223 PHE A CA 1
ATOM 1746 C C . PHE A 1 223 ? -16.287 -15.221 -8.121 1.00 46.38 223 PHE A C 1
ATOM 1748 O O . PHE A 1 223 ? -16.023 -16.325 -8.596 1.00 46.38 223 PHE A O 1
ATOM 1755 N N . ARG A 1 224 ? -17.369 -14.527 -8.488 1.00 40.22 224 ARG A N 1
ATOM 1756 C CA . ARG A 1 224 ? -18.116 -14.887 -9.698 1.00 40.22 224 ARG A CA 1
ATOM 1757 C C . ARG A 1 224 ? -17.257 -14.588 -10.932 1.00 40.22 224 ARG A C 1
ATOM 1759 O O . ARG A 1 224 ? -16.556 -13.578 -10.949 1.00 40.22 224 ARG A O 1
ATOM 1766 N N . ALA A 1 225 ? -17.318 -15.513 -11.890 1.00 40.84 225 ALA A N 1
ATOM 1767 C CA . ALA A 1 225 ? -16.820 -15.366 -13.254 1.00 40.84 225 ALA A CA 1
ATOM 1768 C C . ALA A 1 225 ? -17.546 -14.236 -13.996 1.00 40.84 225 ALA A C 1
ATOM 1770 O O . ALA A 1 225 ? -18.734 -13.996 -13.664 1.00 40.84 225 ALA A O 1
#

Solvent-accessible surface area (backbone atoms only — not comparable to full-atom values): 13533 Å² total; per-residue (Å²): 136,85,80,82,78,70,85,72,82,84,86,67,95,69,94,81,66,86,84,77,78,88,76,89,87,59,98,55,80,76,53,81,36,78,63,52,85,64,47,57,61,50,46,15,65,48,67,73,43,89,77,76,57,69,69,29,31,43,28,60,38,62,71,65,49,65,31,15,39,24,30,49,49,59,42,76,55,97,87,44,76,43,81,41,49,51,44,46,41,57,30,34,52,71,59,49,53,53,41,53,49,42,52,74,73,44,49,58,60,56,52,43,52,50,38,74,76,27,71,69,52,39,55,48,41,50,47,40,25,51,53,43,24,54,53,50,56,72,71,51,52,74,68,54,50,51,49,31,55,79,67,71,40,48,65,58,54,76,59,24,24,64,70,44,33,75,58,82,74,63,78,89,51,62,52,51,37,39,23,38,21,69,41,66,53,31,58,67,26,53,48,34,41,74,74,66,71,51,71,76,67,84,56,62,56,92,44,64,54,88,74,96,77,90,84,92,70,101,76,64,49,68,76,81,131

Sequence (225 aa):
MARSAWPAEDQGGGQASIILKVSLFTKRPMNQATLLPEDHEAIARQIGRAPHGVMSVAYRCPSGHPGVALTYPLKSQNGHVTPFPSQMWLTCPLLTTHLSELERTGVIADLQQRLVESSDLQARFADDHRRCIAHRWSLLSPEDQDLIQTRNMTHIFAQRGIGGVRHWMTIKCLHLHFAHHLTLGDTVGQLLEKEYGVEPCREKQLNCVNTAARQQSPRACQFRA

Radius of gyration: 19.1 Å; Cα contacts (8 Å, |Δi|>4): 291; chains: 1; bounding box: 49×57×44 Å

Secondary structure (DSSP, 8-state):
----PPPP------TTSTTS---S--SS----BPPPHHHHHHHHHHHTS---SEEEEEEE-TTS-EEEEEE-SEEEETTEEEE-S-SEEE--HHHHHHHHHHHHTTHHHHHHHHHHH-HHHHHHHHHHHHHHHHHHHHTS-HHHHHHHHHTT-HHHHHH--GGG-SSTT----HHHHHHHHHHH--HHHHHHHHHS------S--TT-SSS---SS-S-------

pLDDT: mean 81.1, std 23.23, range [28.73, 98.62]

Mean predicted aligned error: 9.87 Å